Protein AF-A0A953TTY9-F1 (afdb_monomer_lite)

pLDDT: mean 89.31, std 10.42, range [46.84, 98.56]

Secondary structure (DSSP, 8-state):
-HHHHHHHHHHHHHHHHHHHHSSPP--SEEE-TT--EEEEHHHHHHHHHHHHHTTHHHHSEETTEE-SSS-BHHHHHHHHHHHHHHHHTT-TT-HHHHHHHHHHHHS--EETTTTEEEPPHHHHHHHHHHHHHHHHHTSHHIIIII--TT-SSS-TTS-SS-GGGHHHHHHHHHHHHH--SHHHHHHHHHHHHTTHHHHTT--

Structure (mmCIF, N/CA/C/O backbone):
data_AF-A0A953TTY9-F1
#
_entry.id   AF-A0A953TTY9-F1
#
loop_
_atom_site.group_PDB
_atom_site.id
_atom_site.type_symbol
_atom_site.label_atom_id
_atom_site.label_alt_id
_atom_site.label_comp_id
_atom_site.label_asym_id
_atom_site.label_entity_id
_atom_site.label_seq_id
_atom_site.pdbx_PDB_ins_code
_atom_site.Cartn_x
_atom_site.Cartn_y
_atom_site.Cartn_z
_atom_site.occupancy
_atom_site.B_iso_or_equiv
_atom_site.auth_seq_id
_atom_site.auth_comp_id
_atom_site.auth_asym_id
_atom_site.auth_atom_id
_atom_site.pdbx_PDB_model_num
ATOM 1 N N . MET A 1 1 ? 39.673 -8.352 17.837 1.00 86.12 1 MET A N 1
ATOM 2 C CA . MET A 1 1 ? 38.947 -8.894 16.666 1.00 86.12 1 MET A CA 1
ATOM 3 C C . MET A 1 1 ? 37.933 -9.960 17.062 1.00 86.12 1 MET A C 1
ATOM 5 O O . MET A 1 1 ? 36.755 -9.696 16.882 1.00 86.12 1 MET A O 1
ATOM 9 N N . LEU A 1 2 ? 38.327 -11.078 17.692 1.00 93.69 2 LEU A N 1
ATOM 10 C CA . LEU A 1 2 ? 37.376 -12.117 18.138 1.00 93.69 2 LEU A CA 1
ATOM 11 C C . LEU A 1 2 ? 36.259 -11.582 19.055 1.00 93.69 2 LEU A C 1
ATOM 13 O O . LEU A 1 2 ? 35.094 -11.875 18.829 1.00 93.69 2 LEU A O 1
ATOM 17 N N . LEU A 1 3 ? 36.597 -10.747 20.043 1.00 94.56 3 LEU A N 1
ATOM 18 C CA . LEU A 1 3 ? 35.604 -10.172 20.961 1.00 94.56 3 LEU A CA 1
ATOM 19 C C . LEU A 1 3 ? 34.589 -9.265 20.243 1.00 94.56 3 LEU A C 1
ATOM 21 O O . LEU A 1 3 ? 33.399 -9.353 20.513 1.00 94.56 3 LEU A O 1
ATOM 25 N N . VAL A 1 4 ? 35.049 -8.443 19.293 1.00 96.25 4 VAL A N 1
ATOM 26 C CA . VAL A 1 4 ? 34.180 -7.573 18.478 1.00 96.25 4 VAL A CA 1
ATOM 27 C C . VAL A 1 4 ? 33.254 -8.410 17.598 1.00 96.25 4 VAL A C 1
ATOM 29 O O . VAL A 1 4 ? 32.072 -8.105 17.499 1.00 96.25 4 VAL A O 1
ATOM 32 N N . PHE A 1 5 ? 33.769 -9.492 17.009 1.00 97.56 5 PHE A N 1
ATOM 33 C CA . PHE A 1 5 ? 32.974 -10.424 16.213 1.00 97.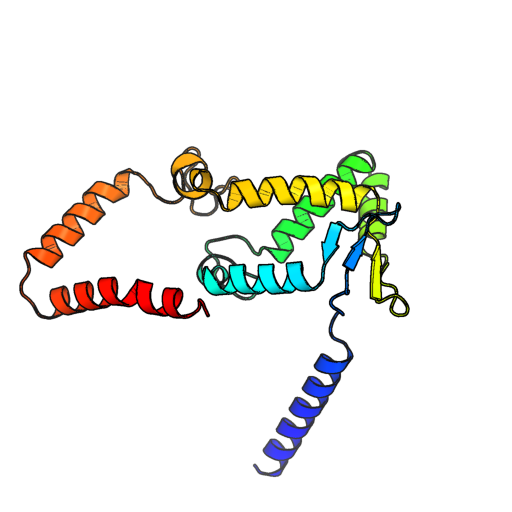56 5 PHE A CA 1
ATOM 34 C C . PHE A 1 5 ? 31.899 -11.111 17.065 1.00 97.56 5 PHE A C 1
ATOM 36 O O . PHE A 1 5 ? 30.720 -11.028 16.741 1.00 97.56 5 PHE A O 1
ATOM 43 N N . LEU A 1 6 ? 32.282 -11.727 18.188 1.00 97.56 6 LEU A N 1
ATOM 44 C CA . LEU A 1 6 ? 31.344 -12.423 19.075 1.00 97.56 6 LEU A CA 1
ATOM 45 C C . LEU A 1 6 ? 30.267 -11.480 19.614 1.00 97.56 6 LEU A C 1
ATOM 47 O O . LEU A 1 6 ? 29.089 -11.823 19.596 1.00 97.56 6 LEU A O 1
ATOM 51 N N . PHE A 1 7 ? 30.657 -10.280 20.043 1.00 97.56 7 PHE A N 1
ATOM 52 C CA . PHE A 1 7 ? 29.709 -9.282 20.520 1.00 97.56 7 PHE A CA 1
ATOM 53 C C . PHE A 1 7 ? 28.787 -8.783 19.397 1.00 97.56 7 PHE A C 1
ATOM 55 O O . PHE A 1 7 ? 27.578 -8.706 19.593 1.00 97.56 7 PHE A O 1
ATOM 62 N N . GLY A 1 8 ? 29.324 -8.510 18.203 1.00 96.81 8 GLY A N 1
ATOM 63 C CA . GLY A 1 8 ? 28.540 -8.074 17.045 1.00 96.81 8 GLY A CA 1
ATOM 64 C C . GLY A 1 8 ? 27.499 -9.107 16.606 1.00 96.81 8 GLY A C 1
ATOM 65 O O . GLY A 1 8 ? 26.328 -8.767 16.450 1.00 96.81 8 GLY A O 1
ATOM 66 N N . PHE A 1 9 ? 27.893 -10.379 16.480 1.00 97.31 9 PHE A N 1
ATOM 67 C CA . PHE A 1 9 ? 26.967 -11.465 16.139 1.00 97.31 9 PHE A CA 1
ATOM 68 C C . PHE A 1 9 ? 25.955 -11.746 17.249 1.00 97.31 9 PHE A C 1
ATOM 70 O O . PHE A 1 9 ? 24.801 -12.044 16.950 1.00 97.31 9 PHE A O 1
ATOM 77 N N . PHE A 1 10 ? 26.350 -11.614 18.518 1.00 97.56 10 PHE A N 1
ATOM 78 C CA . PHE A 1 10 ? 25.418 -11.732 19.636 1.00 97.56 10 PHE A CA 1
ATOM 79 C C . PHE A 1 10 ? 24.330 -10.655 19.578 1.00 97.56 10 PHE A C 1
ATOM 81 O O . PHE A 1 10 ? 23.147 -10.975 19.674 1.00 97.56 10 PHE A O 1
ATOM 88 N N . VAL A 1 11 ? 24.713 -9.390 19.369 1.00 97.25 11 VAL A N 1
ATOM 89 C CA . VAL A 1 11 ? 23.757 -8.284 19.225 1.00 97.25 11 VAL A CA 1
ATOM 90 C C . VAL A 1 11 ? 22.848 -8.518 18.018 1.00 97.25 11 VAL A C 1
ATOM 92 O O . VAL A 1 11 ? 21.632 -8.420 18.158 1.00 97.25 11 VAL A O 1
ATOM 95 N N . LEU A 1 12 ? 23.403 -8.897 16.862 1.00 97.00 12 LEU A N 1
ATOM 96 C CA . LEU A 1 12 ? 22.616 -9.192 15.662 1.00 97.00 12 LEU A CA 1
ATOM 97 C C . LEU A 1 12 ? 21.608 -10.328 15.898 1.00 97.00 12 LEU A C 1
ATOM 99 O O . LEU A 1 12 ? 20.436 -10.180 15.566 1.00 97.00 12 LEU A O 1
ATOM 103 N N . GLY A 1 13 ? 22.042 -11.434 16.509 1.00 95.81 13 GLY A N 1
ATOM 104 C CA . GLY A 1 13 ? 21.176 -12.573 16.818 1.00 95.81 13 GLY A CA 1
ATOM 105 C C . GLY A 1 13 ? 20.075 -12.225 17.821 1.00 95.81 13 GLY A C 1
ATOM 106 O O . GLY A 1 13 ? 18.927 -12.627 17.642 1.00 95.81 13 GLY A O 1
ATOM 107 N N . LEU A 1 14 ? 20.396 -11.423 18.841 1.00 95.94 14 LEU A N 1
ATOM 108 C CA . LEU A 1 14 ? 19.416 -10.938 19.812 1.00 95.94 14 LEU A CA 1
ATOM 109 C C . LEU A 1 14 ? 18.369 -10.026 19.159 1.00 95.94 14 LEU A C 1
ATOM 111 O O . LEU A 1 14 ? 17.183 -10.152 19.465 1.00 95.94 14 LEU A O 1
ATOM 115 N N . LEU A 1 15 ? 18.790 -9.115 18.274 1.00 95.25 15 LEU A N 1
ATOM 116 C CA . LEU A 1 15 ? 17.870 -8.244 17.541 1.00 95.25 15 LEU A CA 1
ATOM 117 C C . LEU A 1 15 ? 16.988 -9.058 16.592 1.00 95.25 15 LEU A C 1
ATOM 119 O O . LEU A 1 15 ? 15.775 -8.885 16.628 1.00 95.25 15 LEU A O 1
ATOM 123 N N . ALA A 1 16 ? 17.565 -9.992 15.832 1.00 92.75 16 ALA A N 1
ATOM 124 C CA . ALA A 1 16 ? 16.809 -10.874 14.947 1.00 92.75 16 ALA A CA 1
ATOM 125 C C . ALA A 1 16 ? 15.739 -11.665 15.715 1.00 92.75 16 ALA A C 1
ATOM 127 O O . ALA A 1 16 ? 14.581 -11.685 15.310 1.00 92.75 16 ALA A O 1
ATOM 128 N N . TYR A 1 17 ? 16.091 -12.248 16.867 1.00 92.94 17 TYR A N 1
ATOM 129 C CA . TYR A 1 17 ? 15.136 -12.964 17.717 1.00 92.94 17 TYR A CA 1
ATOM 130 C C . TYR A 1 17 ? 13.961 -12.084 18.168 1.00 92.94 17 TYR A C 1
ATOM 132 O O . TYR A 1 17 ? 12.820 -12.543 18.175 1.00 92.94 17 TYR A O 1
ATOM 140 N N . ARG A 1 18 ? 14.222 -10.821 18.535 1.00 91.88 18 ARG A N 1
ATOM 141 C CA . ARG A 1 18 ? 13.152 -9.878 18.897 1.00 91.88 18 ARG A CA 1
ATOM 142 C C . ARG A 1 18 ? 12.280 -9.526 17.701 1.00 91.88 18 ARG A C 1
ATOM 144 O O . ARG A 1 18 ? 11.066 -9.566 17.827 1.00 91.88 18 ARG A O 1
ATOM 151 N N . THR A 1 19 ? 12.880 -9.261 16.542 1.00 88.19 19 THR A N 1
ATOM 152 C CA . THR A 1 19 ? 12.132 -8.964 15.314 1.00 88.19 19 THR A CA 1
ATOM 153 C C . THR A 1 19 ? 11.169 -10.093 14.949 1.00 88.19 19 THR A C 1
ATOM 155 O O . THR A 1 19 ? 10.012 -9.806 14.687 1.00 88.19 19 THR A O 1
ATOM 158 N N . TYR A 1 20 ? 11.596 -11.359 15.021 1.00 85.69 20 TYR A N 1
ATOM 159 C CA . TYR A 1 20 ? 10.716 -12.506 14.748 1.00 85.69 20 TYR A CA 1
ATOM 160 C C . TYR A 1 20 ? 9.580 -12.682 15.766 1.00 85.69 20 TYR A C 1
ATOM 162 O O . TYR A 1 20 ? 8.553 -13.263 15.443 1.00 85.69 20 TYR A O 1
ATOM 170 N N . ARG A 1 21 ? 9.759 -12.242 17.017 1.00 86.75 21 ARG A N 1
ATOM 171 C CA . ARG A 1 21 ? 8.707 -12.343 18.043 1.00 86.75 21 ARG A CA 1
ATOM 172 C C . ARG A 1 21 ? 7.701 -11.205 17.996 1.00 86.75 21 ARG A C 1
ATOM 174 O O . ARG A 1 21 ? 6.554 -11.420 18.377 1.00 86.75 21 ARG A O 1
ATOM 181 N N . ASP A 1 22 ? 8.157 -10.027 17.593 1.00 87.31 22 ASP A N 1
ATOM 182 C CA . ASP A 1 22 ? 7.395 -8.783 17.661 1.00 87.31 22 ASP A CA 1
ATOM 183 C C . ASP A 1 22 ? 6.903 -8.333 16.270 1.00 87.31 22 ASP A C 1
ATOM 185 O O . ASP A 1 22 ? 6.455 -7.195 16.108 1.00 87.31 22 ASP A O 1
ATOM 189 N N . GLU A 1 23 ? 7.000 -9.198 15.252 1.00 87.06 23 GLU A N 1
ATOM 190 C CA . GLU A 1 23 ? 6.497 -8.898 13.913 1.00 87.06 23 GLU A CA 1
ATOM 191 C C . GLU A 1 23 ? 4.966 -8.726 13.911 1.00 87.06 23 GLU A C 1
ATOM 193 O O . GLU A 1 23 ? 4.257 -9.417 14.651 1.00 87.06 23 GLU A O 1
ATOM 198 N N . PRO A 1 24 ? 4.422 -7.800 13.098 1.00 90.31 24 PRO A N 1
ATOM 199 C CA . PRO A 1 24 ? 2.979 -7.660 12.964 1.00 90.31 24 PRO A CA 1
ATOM 200 C C . PRO A 1 24 ? 2.357 -8.972 12.454 1.00 90.31 24 PRO A C 1
ATOM 202 O O . PRO A 1 24 ? 2.767 -9.454 11.396 1.00 90.31 24 PRO A O 1
ATOM 205 N N . PRO A 1 25 ? 1.363 -9.548 13.154 1.00 93.50 25 PRO A N 1
ATOM 206 C CA . PRO A 1 25 ? 0.747 -10.797 12.724 1.00 93.50 25 PRO A CA 1
ATOM 207 C C . PRO A 1 25 ? -0.038 -10.603 11.420 1.00 93.50 25 PRO A C 1
ATOM 209 O O . PRO A 1 25 ? -0.734 -9.598 11.248 1.00 93.50 25 PRO A O 1
ATOM 212 N N . ILE A 1 26 ? 0.029 -11.594 10.527 1.00 96.00 26 ILE A N 1
ATOM 213 C CA . ILE A 1 26 ? -0.830 -11.678 9.340 1.00 96.00 26 ILE A CA 1
ATOM 214 C C . ILE A 1 26 ? -2.083 -12.475 9.736 1.00 96.00 26 ILE A C 1
ATOM 216 O O . ILE A 1 26 ? -1.969 -13.675 9.974 1.00 96.00 26 ILE A O 1
ATOM 220 N N . PRO A 1 27 ? -3.268 -11.847 9.824 1.00 97.31 27 PRO A N 1
ATOM 221 C CA . PRO A 1 27 ? -4.466 -12.520 10.317 1.00 97.31 27 PRO A CA 1
ATOM 222 C C . PRO A 1 27 ? -4.966 -13.596 9.344 1.00 97.31 27 PRO A C 1
ATOM 224 O O . PRO A 1 27 ? -4.930 -13.386 8.129 1.00 97.31 27 PRO A O 1
ATOM 227 N N . SER A 1 28 ? -5.565 -14.682 9.853 1.00 97.81 28 SER A N 1
ATOM 228 C CA . SER A 1 28 ? -6.225 -15.696 9.001 1.00 97.81 28 SER A CA 1
ATOM 229 C C . SER A 1 28 ? -7.283 -15.094 8.067 1.00 97.81 28 SER A C 1
ATOM 231 O O . SER A 1 28 ? -7.468 -15.542 6.930 1.00 97.81 28 SER A O 1
ATOM 233 N N . LYS A 1 29 ? -8.004 -14.072 8.545 1.00 97.94 29 LYS A N 1
ATOM 234 C CA . LYS A 1 29 ? -9.000 -13.320 7.777 1.00 97.94 29 LYS A CA 1
ATOM 235 C C . LYS A 1 29 ? -9.218 -11.921 8.337 1.00 97.94 29 LYS A C 1
ATOM 237 O O . LYS A 1 29 ? -9.166 -11.693 9.548 1.00 97.94 29 LYS A O 1
ATOM 242 N N . VAL A 1 30 ? -9.558 -11.010 7.437 1.00 98.38 30 VAL A N 1
ATOM 243 C CA . VAL A 1 30 ? -10.039 -9.669 7.759 1.00 98.38 30 VAL A CA 1
ATOM 244 C C . VAL A 1 30 ? -11.538 -9.620 7.499 1.00 98.38 30 VAL A C 1
ATOM 246 O O . VAL A 1 30 ? -12.000 -10.072 6.450 1.00 98.38 30 VAL A O 1
ATOM 249 N N . VAL A 1 31 ? -12.304 -9.114 8.463 1.00 98.56 31 VAL A N 1
ATOM 250 C CA . VAL A 1 31 ? -13.773 -9.080 8.416 1.00 98.56 31 VAL A CA 1
ATOM 251 C C . VAL A 1 31 ? -14.317 -7.676 8.650 1.00 98.56 31 VAL A C 1
ATOM 253 O O . VAL A 1 31 ? -13.657 -6.846 9.275 1.00 98.56 31 VAL A O 1
ATOM 256 N N . ASP A 1 32 ? -15.531 -7.416 8.174 1.00 97.94 32 ASP A N 1
ATOM 257 C CA . ASP A 1 32 ? -16.293 -6.228 8.560 1.00 97.94 32 ASP A CA 1
ATOM 258 C C . ASP A 1 32 ? -16.967 -6.396 9.941 1.00 97.94 32 ASP A C 1
ATOM 260 O O . ASP A 1 32 ? -16.919 -7.460 10.564 1.00 97.94 32 ASP A O 1
ATOM 264 N N . LEU A 1 33 ? -17.642 -5.344 10.419 1.00 96.19 33 LEU A N 1
ATOM 265 C CA . LEU A 1 33 ? -18.379 -5.366 11.694 1.00 96.19 33 LEU A CA 1
ATOM 266 C C . LEU A 1 33 ? -19.551 -6.365 11.732 1.00 96.19 33 LEU A C 1
ATOM 268 O O . LEU A 1 33 ? -20.025 -6.696 12.815 1.00 96.19 33 LEU A O 1
ATOM 272 N N . SER A 1 34 ? -20.039 -6.822 10.577 1.00 96.00 34 SER A N 1
ATOM 273 C CA . SER A 1 34 ? -21.098 -7.836 10.463 1.00 96.00 34 SER A CA 1
ATOM 274 C C . SER A 1 34 ? -20.540 -9.264 10.398 1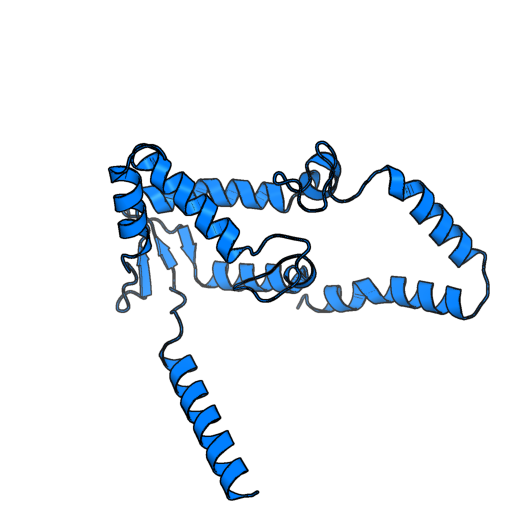.00 96.00 34 SER A C 1
ATOM 276 O O . SER A 1 34 ? -21.307 -10.224 10.430 1.00 96.00 34 SER A O 1
ATOM 278 N N . GLY A 1 35 ? -19.214 -9.418 10.343 1.00 94.94 35 GLY A N 1
ATOM 279 C CA . GLY A 1 35 ? -18.527 -10.700 10.235 1.00 94.94 35 GLY A CA 1
ATOM 280 C C . GLY A 1 35 ? -18.351 -11.202 8.800 1.00 94.94 35 GLY A C 1
ATOM 281 O O . GLY A 1 35 ? -17.903 -12.338 8.621 1.00 94.94 35 GLY A O 1
ATOM 282 N N . ASN A 1 36 ? -18.663 -10.393 7.782 1.00 97.56 36 ASN A N 1
ATOM 283 C CA . ASN A 1 36 ? -18.399 -10.759 6.392 1.00 97.56 36 ASN A CA 1
ATOM 284 C C . ASN A 1 36 ? -16.896 -10.687 6.118 1.00 97.56 36 ASN A C 1
ATOM 286 O O . ASN A 1 36 ? -16.226 -9.738 6.525 1.00 97.56 36 ASN A O 1
ATOM 290 N N . VAL A 1 37 ? -16.361 -11.684 5.415 1.00 98.00 37 VAL A N 1
ATOM 291 C CA . VAL A 1 37 ? -14.936 -11.736 5.065 1.00 98.00 37 VAL A CA 1
ATOM 292 C C . VAL A 1 37 ? -14.640 -10.742 3.945 1.00 98.00 37 VAL A C 1
ATOM 294 O O . VAL A 1 37 ? -15.264 -10.801 2.889 1.00 98.00 37 VAL A O 1
ATOM 297 N N . LEU A 1 38 ? -13.664 -9.863 4.173 1.00 97.81 38 LEU A N 1
ATOM 298 C CA . LEU A 1 38 ? -13.142 -8.929 3.175 1.00 97.81 38 LEU A CA 1
ATOM 299 C C . LEU A 1 38 ? -12.022 -9.577 2.356 1.00 97.81 38 LEU A C 1
ATOM 301 O O . LEU A 1 38 ? -12.049 -9.541 1.131 1.00 97.81 38 LEU A O 1
ATOM 305 N N . PHE A 1 39 ? -11.052 -10.189 3.035 1.00 97.94 39 PHE A N 1
ATOM 306 C CA . PHE A 1 39 ? -9.964 -10.960 2.431 1.00 97.94 39 PHE A CA 1
ATOM 307 C C . PHE A 1 39 ? -9.338 -11.907 3.463 1.00 97.94 39 PHE A C 1
ATOM 309 O O . PHE A 1 39 ? -9.561 -11.778 4.670 1.00 97.94 39 PHE A O 1
ATOM 316 N N . THR A 1 40 ? -8.586 -12.895 2.983 1.00 98.31 40 THR A N 1
ATOM 317 C CA . THR A 1 40 ? -7.972 -13.954 3.796 1.00 98.31 40 THR A CA 1
ATOM 318 C C . THR A 1 40 ? -6.454 -13.837 3.819 1.00 98.31 40 THR A C 1
ATOM 320 O O . THR A 1 40 ? -5.866 -13.142 2.991 1.00 98.31 40 THR A O 1
ATOM 323 N N . HIS A 1 41 ? -5.821 -14.571 4.733 1.00 97.50 41 HIS A N 1
ATOM 324 C CA . HIS A 1 41 ? -4.377 -14.792 4.740 1.00 97.50 41 HIS A CA 1
ATOM 325 C C . HIS A 1 41 ? -3.849 -15.192 3.354 1.00 97.50 41 HIS A C 1
ATOM 327 O O . HIS A 1 41 ? -2.940 -14.558 2.826 1.00 97.50 41 HIS A O 1
ATOM 333 N N . ASP A 1 42 ? -4.470 -16.184 2.716 1.00 97.62 42 ASP A N 1
ATOM 334 C CA . ASP A 1 42 ? -4.011 -16.685 1.415 1.00 97.62 42 ASP A CA 1
ATOM 335 C C . ASP A 1 42 ? -4.107 -15.621 0.317 1.00 97.62 42 ASP A C 1
ATOM 337 O O . ASP A 1 42 ? -3.255 -15.567 -0.564 1.00 97.62 42 ASP A O 1
ATOM 341 N N . ALA A 1 43 ? -5.094 -14.722 0.396 1.00 97.12 43 ALA A N 1
ATOM 342 C CA . ALA A 1 43 ? -5.186 -13.584 -0.514 1.00 97.12 43 ALA A CA 1
ATOM 343 C C . ALA A 1 43 ? -4.044 -12.573 -0.299 1.00 97.12 43 ALA A C 1
ATOM 345 O O . ALA A 1 43 ? -3.561 -11.993 -1.271 1.00 97.12 43 ALA A O 1
ATOM 346 N N . ILE A 1 44 ? -3.585 -12.381 0.945 1.00 96.88 44 ILE A N 1
ATOM 347 C CA . ILE A 1 44 ? -2.424 -11.530 1.260 1.00 96.88 44 ILE A CA 1
ATOM 348 C C . ILE A 1 44 ? -1.154 -12.143 0.659 1.00 96.88 44 ILE A C 1
ATOM 350 O O . ILE A 1 44 ? -0.421 -11.452 -0.048 1.00 96.88 44 ILE A O 1
ATOM 354 N N . ILE A 1 45 ? -0.925 -13.443 0.879 1.00 96.38 45 ILE A N 1
ATOM 355 C CA . ILE A 1 45 ? 0.245 -14.154 0.342 1.00 96.38 45 ILE A CA 1
ATOM 356 C C . ILE A 1 45 ? 0.233 -14.164 -1.190 1.00 96.38 45 ILE A C 1
ATOM 358 O O . ILE A 1 45 ? 1.237 -13.821 -1.812 1.00 96.38 45 ILE A O 1
ATOM 362 N N . ALA A 1 46 ? -0.910 -14.465 -1.810 1.00 95.69 46 ALA A N 1
ATOM 363 C CA . ALA A 1 46 ? -1.054 -14.422 -3.264 1.00 95.69 46 ALA A CA 1
ATOM 364 C C . ALA A 1 46 ? -0.816 -13.007 -3.824 1.00 95.69 46 ALA A C 1
ATOM 366 O O . ALA A 1 46 ? -0.168 -12.842 -4.856 1.00 95.69 46 ALA A O 1
ATOM 367 N N . GLY A 1 47 ? -1.294 -11.966 -3.133 1.00 93.94 47 GLY A N 1
ATOM 368 C CA . GLY A 1 47 ? -1.017 -10.575 -3.493 1.00 93.94 47 GLY A CA 1
ATOM 369 C C . GLY A 1 47 ? 0.476 -10.236 -3.434 1.00 93.94 47 GLY A C 1
ATOM 370 O O . GLY A 1 47 ? 0.993 -9.591 -4.347 1.00 93.94 47 GLY A O 1
ATOM 371 N N . GLN A 1 48 ? 1.186 -10.714 -2.407 1.00 94.19 48 GLN A N 1
ATOM 372 C CA . GLN A 1 48 ? 2.637 -10.554 -2.285 1.00 94.19 48 GLN A CA 1
ATOM 373 C C . GLN A 1 48 ? 3.387 -11.258 -3.424 1.00 94.19 48 GLN A C 1
ATOM 375 O O . GLN A 1 48 ? 4.312 -10.681 -3.996 1.00 94.19 48 GLN A O 1
ATOM 380 N N . GLU A 1 49 ? 2.984 -12.474 -3.791 1.00 91.00 49 GLU A N 1
ATOM 381 C CA . GLU A 1 49 ? 3.577 -13.202 -4.916 1.00 91.00 49 GLU A CA 1
ATOM 382 C C . GLU A 1 49 ? 3.378 -12.446 -6.235 1.00 91.00 49 GLU A C 1
ATOM 384 O O . GLU A 1 49 ? 4.332 -12.230 -6.983 1.00 91.00 49 GLU A O 1
ATOM 389 N N . VAL A 1 50 ? 2.161 -11.954 -6.493 1.00 90.38 50 VAL A N 1
ATOM 390 C CA . VAL A 1 50 ? 1.865 -11.121 -7.667 1.00 90.38 50 VAL A CA 1
ATOM 391 C C . VAL A 1 50 ? 2.729 -9.859 -7.672 1.00 90.38 50 VAL A C 1
ATOM 393 O O . VAL A 1 50 ? 3.264 -9.495 -8.720 1.00 90.38 50 VAL A O 1
ATOM 396 N N . PHE A 1 51 ? 2.896 -9.201 -6.526 1.00 89.94 51 PHE A N 1
ATOM 397 C CA . PHE A 1 51 ? 3.723 -8.003 -6.401 1.00 89.94 51 PHE A CA 1
ATOM 398 C C . PHE A 1 51 ? 5.197 -8.272 -6.749 1.00 89.94 51 PHE A C 1
ATOM 400 O O . PHE A 1 51 ? 5.789 -7.539 -7.546 1.00 89.94 51 PHE A O 1
ATOM 407 N N . LEU A 1 52 ? 5.769 -9.348 -6.201 1.00 86.81 52 LEU A N 1
ATOM 408 C CA . LEU A 1 52 ? 7.155 -9.750 -6.449 1.00 86.81 52 LEU A CA 1
ATOM 409 C C . LEU A 1 52 ? 7.366 -10.190 -7.899 1.00 86.81 52 LEU A C 1
ATOM 411 O O . LEU A 1 52 ? 8.294 -9.723 -8.556 1.00 86.81 52 LEU A O 1
ATOM 415 N N . ARG A 1 53 ? 6.472 -11.033 -8.422 1.00 82.44 53 ARG A N 1
ATOM 416 C CA . ARG A 1 53 ? 6.557 -11.571 -9.784 1.00 82.44 53 ARG A CA 1
ATOM 417 C C . ARG A 1 53 ? 6.524 -10.482 -10.850 1.00 82.44 53 ARG A C 1
ATOM 419 O O . ARG A 1 53 ? 7.217 -10.582 -11.857 1.00 82.44 53 ARG A O 1
ATOM 426 N N . ASN A 1 54 ? 5.716 -9.444 -10.646 1.00 84.19 54 ASN A N 1
ATOM 427 C CA . ASN A 1 54 ? 5.633 -8.322 -11.580 1.00 84.19 54 ASN A CA 1
ATOM 428 C C . ASN A 1 54 ? 6.750 -7.284 -11.373 1.00 84.19 54 ASN A C 1
ATOM 430 O O . ASN A 1 54 ? 6.720 -6.237 -12.015 1.00 84.19 54 ASN A O 1
ATOM 434 N N . GLY A 1 55 ? 7.719 -7.542 -10.485 1.00 86.06 55 GLY A N 1
ATOM 435 C CA . GLY A 1 55 ? 8.859 -6.655 -10.264 1.00 86.06 55 GLY A CA 1
ATOM 436 C C . GLY A 1 55 ? 8.453 -5.272 -9.761 1.00 86.06 55 GLY A C 1
ATOM 437 O O . GLY A 1 55 ? 9.129 -4.292 -10.058 1.00 86.06 55 GLY A O 1
ATOM 438 N N . LEU A 1 56 ? 7.351 -5.155 -9.010 1.00 89.50 56 LEU A N 1
ATOM 439 C CA . LEU A 1 56 ? 6.816 -3.845 -8.623 1.00 89.50 56 LEU A CA 1
ATOM 440 C C . LEU A 1 56 ? 7.743 -3.060 -7.680 1.00 89.50 56 LEU A C 1
ATOM 442 O O . LEU A 1 56 ? 7.627 -1.839 -7.617 1.00 89.50 56 LEU A O 1
ATOM 446 N N . MET A 1 57 ? 8.712 -3.714 -7.024 1.00 90.06 57 MET A N 1
ATOM 447 C CA . MET A 1 57 ? 9.798 -3.028 -6.301 1.00 90.06 57 MET A CA 1
ATOM 448 C C . MET A 1 57 ? 10.811 -2.328 -7.218 1.00 90.06 57 MET A C 1
ATOM 450 O O . MET A 1 57 ? 11.556 -1.482 -6.739 1.00 90.06 57 MET A O 1
ATOM 454 N N . GLU A 1 58 ? 10.873 -2.665 -8.510 1.00 87.62 58 GLU A N 1
ATOM 455 C CA . GLU A 1 58 ? 11.702 -1.943 -9.488 1.00 87.62 58 GLU A CA 1
ATOM 456 C C . GLU A 1 58 ? 10.991 -0.712 -10.060 1.00 87.62 58 GLU A C 1
ATOM 458 O O . GLU A 1 58 ? 11.623 0.152 -10.666 1.00 87.62 58 GLU A O 1
ATOM 463 N N . TYR A 1 59 ? 9.682 -0.607 -9.829 1.00 86.94 59 TYR A N 1
ATOM 464 C CA . TYR A 1 59 ? 8.887 0.559 -10.187 1.00 86.94 59 TYR A CA 1
ATOM 465 C C . TYR A 1 59 ? 8.660 1.472 -8.974 1.00 86.94 59 TYR A C 1
ATOM 467 O O . TYR A 1 59 ? 9.106 2.617 -8.986 1.00 86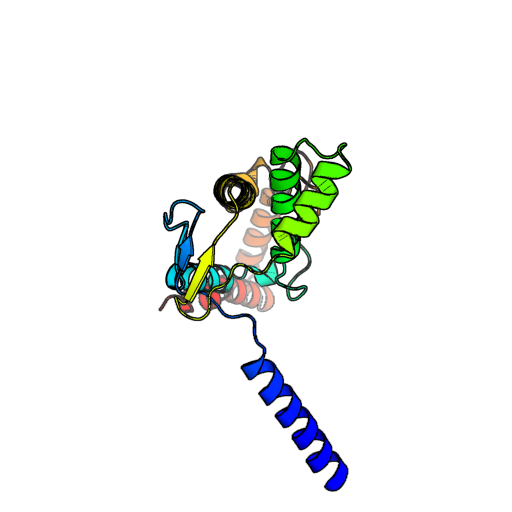.94 59 TYR A O 1
ATOM 475 N N . GLY A 1 60 ? 8.022 0.971 -7.914 1.00 91.06 60 GLY A N 1
ATOM 476 C CA . GLY A 1 60 ? 7.738 1.700 -6.673 1.00 91.06 60 GLY A CA 1
ATOM 477 C C . GLY A 1 60 ? 8.372 1.047 -5.445 1.00 91.06 60 GLY A C 1
ATOM 478 O O . GLY A 1 60 ? 9.358 0.315 -5.552 1.00 91.06 60 GLY A O 1
ATOM 479 N N . SER A 1 61 ? 7.791 1.288 -4.268 1.00 94.88 61 SER A N 1
ATOM 480 C CA . SER A 1 61 ? 8.325 0.793 -2.992 1.00 94.88 61 SER A CA 1
ATOM 481 C C . SER A 1 61 ? 7.254 0.312 -2.006 1.00 94.88 61 SER A C 1
ATOM 483 O O . SER A 1 61 ? 6.077 0.659 -2.099 1.00 94.88 61 SER A O 1
ATOM 485 N N . ILE A 1 62 ? 7.667 -0.532 -1.058 1.00 96.12 62 ILE A N 1
ATOM 486 C CA . ILE A 1 62 ? 6.876 -0.978 0.098 1.00 96.12 62 ILE A CA 1
ATOM 487 C C . ILE A 1 62 ? 7.699 -0.692 1.352 1.00 96.12 62 ILE A C 1
ATOM 489 O O . ILE A 1 62 ? 8.874 -1.055 1.421 1.00 96.12 62 ILE A O 1
ATOM 493 N N . PHE A 1 63 ? 7.097 -0.045 2.353 1.00 94.31 63 PHE A N 1
ATOM 494 C CA . PHE A 1 63 ? 7.788 0.365 3.585 1.00 94.31 63 PHE A CA 1
ATOM 495 C C . PHE A 1 63 ? 9.104 1.125 3.324 1.00 94.31 63 PHE A C 1
ATOM 497 O O . PHE A 1 63 ? 10.094 0.935 4.032 1.00 94.31 63 PHE A O 1
ATOM 504 N N . GLY A 1 64 ? 9.143 1.952 2.279 1.00 94.75 64 GLY A N 1
ATOM 505 C CA . GLY A 1 64 ? 10.311 2.730 1.871 1.00 94.75 64 GLY A CA 1
ATOM 506 C C . GLY A 1 64 ? 11.404 1.943 1.142 1.00 94.75 64 GLY A C 1
ATOM 507 O O . GLY A 1 64 ? 12.427 2.530 0.800 1.00 94.75 64 GLY A O 1
ATOM 508 N N . HIS A 1 65 ? 11.216 0.646 0.886 1.00 95.94 65 HIS A N 1
ATOM 509 C CA . HIS A 1 65 ? 12.178 -0.189 0.168 1.00 95.94 65 HIS A CA 1
ATOM 510 C C . HIS A 1 65 ? 11.688 -0.439 -1.258 1.00 95.94 65 HIS A C 1
ATOM 512 O O . HIS A 1 65 ? 10.581 -0.937 -1.457 1.00 95.94 65 HIS A O 1
ATOM 518 N N . GLY A 1 66 ? 12.511 -0.100 -2.247 1.00 94.19 66 GLY A N 1
ATOM 519 C CA . GLY A 1 66 ? 12.199 -0.265 -3.665 1.00 94.19 66 GLY A CA 1
ATOM 520 C C . GLY A 1 66 ? 12.758 0.878 -4.506 1.00 94.19 66 GLY A C 1
ATOM 521 O O . GLY A 1 66 ? 13.691 1.572 -4.094 1.00 94.19 66 GLY A O 1
ATOM 522 N N . ALA A 1 67 ? 12.186 1.051 -5.687 1.00 90.69 67 ALA A N 1
ATOM 523 C CA . ALA A 1 67 ? 12.482 2.131 -6.606 1.00 90.69 67 ALA A CA 1
ATOM 524 C C . ALA A 1 67 ? 11.646 3.383 -6.297 1.00 90.69 67 ALA A C 1
ATOM 526 O O . ALA A 1 67 ? 10.793 3.401 -5.411 1.00 90.69 67 ALA A O 1
ATOM 527 N N . TYR A 1 68 ? 11.929 4.455 -7.036 1.00 87.69 68 TYR A N 1
ATOM 528 C CA . TYR A 1 68 ? 11.363 5.787 -6.807 1.00 87.69 68 TYR A CA 1
ATOM 529 C C . TYR A 1 68 ? 10.589 6.327 -8.014 1.00 87.69 68 TYR A C 1
ATOM 531 O O . TYR A 1 68 ? 10.271 7.513 -8.043 1.00 87.69 68 TYR A O 1
ATOM 539 N N . LEU A 1 69 ? 10.339 5.491 -9.028 1.00 84.69 69 LEU A N 1
ATOM 540 C CA . LEU A 1 69 ? 9.584 5.910 -10.206 1.00 84.69 69 LEU A CA 1
ATOM 541 C C . LEU A 1 69 ? 8.082 5.961 -9.887 1.00 84.69 69 LEU A C 1
ATOM 543 O O . LEU A 1 69 ? 7.425 6.957 -10.167 1.00 84.69 69 LEU A O 1
ATOM 547 N N . GLY A 1 70 ? 7.571 4.899 -9.268 1.00 85.94 70 GLY A N 1
ATOM 548 C CA . GLY A 1 70 ? 6.215 4.776 -8.750 1.00 85.94 70 GLY A CA 1
ATOM 549 C C . GLY A 1 70 ? 6.070 5.238 -7.295 1.00 85.94 70 GLY A C 1
ATOM 550 O O . GLY A 1 70 ? 7.032 5.697 -6.671 1.00 85.94 70 GLY A O 1
ATOM 551 N N . PRO A 1 71 ? 4.861 5.123 -6.718 1.00 91.00 71 PRO A N 1
ATOM 552 C CA . PRO A 1 71 ? 4.621 5.477 -5.324 1.00 91.00 71 PRO A CA 1
ATOM 553 C C . PRO A 1 71 ? 5.239 4.462 -4.349 1.00 91.00 71 PRO A C 1
ATOM 555 O O . PRO A 1 71 ? 5.486 3.305 -4.692 1.00 91.00 71 PRO A O 1
ATOM 558 N N . ASP A 1 72 ? 5.385 4.882 -3.089 1.00 95.06 72 ASP A N 1
ATOM 559 C CA . ASP A 1 72 ? 5.404 3.928 -1.979 1.00 95.06 72 ASP A CA 1
ATOM 560 C C . ASP A 1 72 ? 3.966 3.452 -1.743 1.00 95.06 72 ASP A C 1
ATOM 562 O O . ASP A 1 72 ? 3.107 4.236 -1.329 1.00 95.06 72 ASP A O 1
ATOM 566 N N . TYR A 1 73 ? 3.681 2.189 -2.056 1.00 95.12 73 TYR A N 1
ATOM 567 C CA . TYR A 1 73 ? 2.324 1.643 -2.028 1.00 95.12 73 TYR A CA 1
ATOM 568 C C . TYR A 1 73 ? 1.748 1.592 -0.609 1.00 95.12 73 TYR A C 1
ATOM 570 O O . TYR A 1 73 ? 0.544 1.773 -0.437 1.00 95.12 73 TYR A O 1
ATOM 578 N N . THR A 1 74 ? 2.585 1.406 0.418 1.00 96.69 74 THR A N 1
ATOM 579 C CA . THR A 1 74 ? 2.139 1.445 1.818 1.00 96.69 74 THR A CA 1
ATOM 580 C C . THR A 1 74 ? 1.632 2.842 2.179 1.00 96.69 74 THR A C 1
ATOM 582 O O . THR A 1 74 ? 0.545 2.988 2.744 1.00 96.69 74 THR A O 1
ATOM 585 N N . ALA A 1 75 ? 2.404 3.878 1.852 1.00 96.69 75 ALA A N 1
ATOM 586 C CA . ALA A 1 75 ? 2.056 5.262 2.135 1.00 96.69 75 ALA A CA 1
ATOM 587 C C . ALA A 1 75 ? 0.881 5.751 1.277 1.00 96.69 75 ALA A C 1
ATOM 589 O O . ALA A 1 75 ? -0.010 6.418 1.802 1.00 96.69 75 ALA A O 1
ATOM 590 N N . ASP A 1 76 ? 0.852 5.405 -0.013 1.00 96.00 76 ASP A N 1
ATOM 591 C CA . ASP A 1 76 ? -0.239 5.760 -0.928 1.00 96.00 76 ASP A CA 1
ATOM 592 C C . ASP A 1 76 ? -1.567 5.125 -0.483 1.00 96.00 76 ASP A C 1
ATOM 594 O O . ASP A 1 76 ? -2.559 5.843 -0.322 1.00 96.00 76 ASP A O 1
ATOM 598 N N . TYR A 1 77 ? -1.571 3.823 -0.165 1.00 97.31 77 TYR A N 1
ATOM 599 C CA . TYR A 1 77 ? -2.755 3.137 0.359 1.00 97.31 77 TYR A CA 1
ATOM 600 C C . TYR A 1 77 ? -3.230 3.780 1.665 1.00 97.31 77 TYR A C 1
ATOM 602 O O . TYR A 1 77 ? -4.405 4.127 1.791 1.00 97.31 77 TYR A O 1
ATOM 610 N N . LEU A 1 78 ? -2.326 3.976 2.637 1.00 97.88 78 LEU A N 1
ATOM 611 C CA . LEU A 1 78 ? -2.676 4.543 3.942 1.00 97.88 78 LEU A CA 1
ATOM 612 C C . LEU A 1 78 ? -3.249 5.957 3.809 1.00 97.88 78 LEU A C 1
ATOM 614 O O . LEU A 1 78 ? -4.244 6.279 4.457 1.00 97.88 78 LEU A O 1
ATOM 618 N N . HIS A 1 79 ? -2.640 6.795 2.971 1.00 97.00 79 HIS A N 1
ATOM 619 C CA . HIS A 1 79 ? -3.102 8.157 2.746 1.00 97.00 79 HIS A CA 1
ATOM 620 C C . HIS A 1 79 ? -4.514 8.177 2.154 1.00 97.00 79 HIS A C 1
ATOM 622 O O . HIS A 1 79 ? -5.402 8.821 2.712 1.00 97.00 79 HIS A O 1
ATOM 628 N N . ARG A 1 80 ? -4.751 7.426 1.073 1.00 97.25 80 ARG A N 1
ATOM 629 C CA . ARG A 1 80 ? -6.065 7.377 0.417 1.00 97.25 80 ARG A CA 1
ATOM 630 C C . ARG A 1 80 ? -7.129 6.755 1.316 1.00 97.25 80 ARG A C 1
ATOM 632 O O . ARG A 1 80 ? -8.238 7.277 1.393 1.00 97.25 80 ARG A O 1
ATOM 639 N N . ALA A 1 81 ? -6.788 5.688 2.041 1.00 98.25 81 ALA A N 1
ATOM 640 C CA . ALA A 1 81 ? -7.685 5.073 3.013 1.00 98.25 81 ALA A CA 1
ATOM 641 C C . ALA A 1 81 ? -8.075 6.071 4.110 1.00 98.25 81 ALA A C 1
ATOM 643 O O . ALA A 1 81 ? -9.250 6.174 4.455 1.00 98.25 81 ALA A O 1
ATOM 644 N N . ALA A 1 82 ? -7.114 6.841 4.628 1.00 97.94 82 ALA A N 1
ATOM 645 C CA . ALA A 1 82 ? -7.374 7.859 5.639 1.00 97.94 82 ALA A CA 1
ATOM 646 C C . ALA A 1 82 ? -8.279 8.983 5.118 1.00 97.94 82 ALA A C 1
ATOM 648 O O . ALA A 1 82 ? -9.182 9.398 5.839 1.00 97.94 82 ALA A O 1
ATOM 649 N N . LEU A 1 83 ? -8.087 9.439 3.875 1.00 97.44 83 LEU A N 1
ATOM 650 C CA . LEU A 1 83 ? -8.968 10.435 3.258 1.00 97.44 83 LEU A CA 1
ATOM 651 C C . LEU A 1 83 ? -10.406 9.916 3.120 1.00 97.44 83 LEU A C 1
ATOM 653 O O . LEU A 1 83 ? -11.338 10.608 3.519 1.00 97.44 83 LEU A O 1
ATOM 657 N N . LEU A 1 84 ? -10.589 8.683 2.639 1.00 98.25 84 LEU A N 1
ATOM 658 C CA . LEU A 1 84 ? -11.911 8.058 2.489 1.00 98.25 84 LEU A CA 1
ATOM 659 C C . LEU A 1 84 ? -12.613 7.837 3.839 1.00 98.25 84 LEU A C 1
ATOM 661 O O . LEU A 1 84 ? -13.809 8.084 3.973 1.00 98.25 84 LEU A O 1
ATOM 665 N N . VAL A 1 85 ? -11.873 7.398 4.862 1.00 98.44 85 VAL A N 1
ATOM 666 C CA . VAL A 1 85 ? -12.407 7.244 6.226 1.00 98.44 85 VAL A CA 1
ATOM 667 C C . VAL A 1 85 ? -12.788 8.598 6.825 1.00 98.44 85 VAL A C 1
ATOM 669 O O . VAL A 1 85 ? -13.838 8.720 7.455 1.00 98.44 85 VAL A O 1
ATOM 672 N N . MET A 1 86 ? -11.962 9.624 6.619 1.00 98.25 86 MET A N 1
ATOM 673 C CA . MET A 1 86 ? -12.233 10.975 7.107 1.00 98.25 86 MET A CA 1
ATOM 674 C C . MET A 1 86 ? -13.458 11.588 6.433 1.00 98.25 86 MET A C 1
ATOM 676 O O . MET A 1 86 ? -14.272 12.213 7.114 1.00 98.25 86 MET A O 1
ATOM 680 N N . ASP A 1 87 ? -13.634 11.355 5.133 1.00 97.69 87 ASP A N 1
ATOM 681 C CA . ASP A 1 87 ? -14.838 11.752 4.407 1.00 97.69 87 ASP A CA 1
ATOM 682 C C . ASP A 1 87 ? -16.092 11.102 5.010 1.00 97.69 87 ASP A C 1
ATOM 684 O O . ASP A 1 87 ? -17.027 11.800 5.408 1.00 97.69 87 ASP A O 1
ATOM 688 N N . ALA A 1 88 ? -16.045 9.788 5.257 1.00 97.00 88 ALA A N 1
ATOM 689 C CA . ALA A 1 88 ? -17.126 9.056 5.920 1.00 97.00 88 ALA A CA 1
ATOM 690 C C . ALA A 1 88 ? -17.443 9.557 7.348 1.00 97.00 88 ALA A C 1
ATOM 692 O O . ALA A 1 88 ? -18.552 9.353 7.846 1.00 97.00 88 ALA A O 1
ATOM 693 N N . TYR A 1 89 ? -16.496 10.219 8.021 1.00 97.69 89 TYR A N 1
ATOM 694 C CA . TYR A 1 89 ? -16.681 10.806 9.353 1.00 97.69 89 TYR A CA 1
ATOM 695 C C . TYR A 1 89 ? -17.080 12.286 9.357 1.00 97.69 89 TYR A C 1
ATOM 697 O O . TYR A 1 89 ? -17.273 12.855 10.437 1.00 97.69 89 TYR A O 1
ATOM 705 N N . GLY A 1 90 ? -17.261 12.901 8.189 1.00 95.31 90 GLY A N 1
ATOM 706 C CA . GLY A 1 90 ? -17.742 14.278 8.064 1.00 95.31 90 GLY A CA 1
ATOM 707 C C . GLY A 1 90 ? -16.806 15.227 7.318 1.00 95.31 90 GLY A C 1
ATOM 708 O O . GLY A 1 90 ? -16.997 16.438 7.424 1.00 95.31 90 GLY A O 1
ATOM 709 N N . GLY A 1 91 ? -15.821 14.706 6.584 1.00 93.75 91 GLY A N 1
ATOM 710 C CA . GLY A 1 91 ? -15.003 15.482 5.650 1.00 93.75 91 GLY A CA 1
ATOM 711 C C . GLY A 1 91 ? -13.709 16.050 6.233 1.00 93.75 91 GLY A C 1
ATOM 712 O O . GLY A 1 91 ? -13.507 16.132 7.444 1.00 93.75 91 GLY A O 1
ATOM 713 N N . GLU A 1 92 ? -12.820 16.479 5.337 1.00 88.31 92 GLU A N 1
ATOM 714 C CA . GLU A 1 92 ? -11.466 16.953 5.662 1.00 88.31 92 GLU A CA 1
ATOM 715 C C . GLU A 1 92 ? -11.438 18.247 6.492 1.00 88.31 92 GLU A C 1
ATOM 717 O O . GLU A 1 92 ? -10.536 18.445 7.304 1.00 88.31 92 GLU A O 1
ATOM 722 N N . SER A 1 93 ? -12.445 19.113 6.347 1.00 92.88 93 SER A N 1
ATOM 723 C CA . SER A 1 93 ? -12.543 20.372 7.101 1.00 92.88 93 SER A CA 1
ATOM 724 C C . SER A 1 93 ? -12.994 20.192 8.556 1.00 92.88 93 SER A C 1
ATOM 726 O O . SER A 1 93 ? -13.007 21.157 9.319 1.00 92.88 93 SER A O 1
ATOM 728 N N . SER A 1 94 ? -13.376 18.976 8.955 1.00 96.19 94 SER A N 1
ATOM 729 C CA . SER A 1 94 ? -13.869 18.673 10.296 1.00 96.19 94 SER A CA 1
ATOM 730 C C . SER A 1 94 ? -12.744 18.169 11.201 1.00 96.19 94 SER A C 1
ATOM 732 O O . SER A 1 94 ? -12.281 17.032 11.083 1.00 96.19 94 SER A O 1
ATOM 734 N N . ASP A 1 95 ? -12.367 18.975 12.199 1.00 96.38 95 ASP A N 1
ATOM 735 C CA . ASP A 1 95 ? -11.398 18.574 13.233 1.00 96.38 95 ASP A CA 1
ATOM 736 C C . ASP A 1 95 ? -11.828 17.296 13.965 1.00 96.38 95 ASP A C 1
ATOM 738 O O . ASP A 1 95 ? -11.003 16.445 14.314 1.00 96.38 95 ASP A O 1
ATOM 742 N N . ARG A 1 96 ? -13.142 17.126 14.159 1.00 96.94 96 ARG A N 1
ATOM 743 C CA . ARG A 1 96 ? -13.716 15.913 14.743 1.00 96.94 96 ARG A CA 1
ATOM 744 C C . ARG A 1 96 ? -13.489 14.704 13.835 1.00 96.94 96 ARG A C 1
ATOM 746 O O . ARG A 1 96 ? -13.058 13.668 14.337 1.00 96.94 96 ARG A O 1
ATOM 753 N N . ALA A 1 97 ? -13.763 14.825 12.535 1.00 97.38 97 ALA A N 1
ATOM 754 C CA . ALA A 1 97 ? -13.570 13.735 11.577 1.00 97.38 97 ALA A CA 1
ATOM 755 C C . ALA A 1 97 ? -12.094 13.328 11.500 1.00 97.38 97 ALA A C 1
ATOM 757 O O . ALA A 1 97 ? -11.768 12.139 11.539 1.00 97.38 97 ALA A O 1
ATOM 758 N N . ARG A 1 98 ? -11.188 14.312 11.503 1.00 97.12 98 ARG A N 1
ATOM 759 C CA . ARG A 1 98 ? -9.741 14.083 11.552 1.00 97.12 98 ARG A CA 1
ATOM 760 C C . ARG A 1 98 ? -9.321 13.328 12.815 1.00 97.12 98 ARG A C 1
ATOM 762 O O . ARG A 1 98 ? -8.629 12.314 12.722 1.00 97.12 98 ARG A O 1
ATOM 769 N N . ALA A 1 99 ? -9.754 13.777 13.994 1.00 97.81 99 ALA A N 1
ATOM 770 C CA . ALA A 1 99 ? -9.441 13.108 15.258 1.00 97.81 99 ALA A CA 1
ATOM 771 C C . ALA A 1 99 ? -10.003 11.677 15.312 1.00 97.81 99 ALA A C 1
ATOM 773 O O . ALA A 1 99 ? -9.312 10.754 15.748 1.00 97.81 99 ALA A O 1
ATOM 774 N N . GLN A 1 100 ? -11.228 11.481 14.821 1.00 98.12 100 GLN A N 1
ATOM 775 C CA . GLN A 1 100 ? -11.878 10.175 14.772 1.00 98.12 100 GLN A CA 1
ATOM 776 C C . GLN A 1 100 ? -11.174 9.219 13.800 1.00 98.12 100 GLN A C 1
ATOM 778 O O . GLN A 1 100 ? -10.957 8.065 14.151 1.00 98.12 100 GLN A O 1
ATOM 783 N N . THR A 1 101 ? -10.735 9.703 12.637 1.00 98.31 101 THR A N 1
ATOM 784 C CA . THR A 1 101 ? -9.939 8.925 11.671 1.00 98.31 101 THR A CA 1
ATOM 785 C C . THR A 1 101 ? -8.635 8.443 12.299 1.00 98.31 101 THR A C 1
ATOM 787 O O . THR A 1 101 ? -8.303 7.262 12.227 1.00 98.31 101 THR A O 1
ATOM 790 N N . ILE A 1 102 ? -7.912 9.334 12.987 1.00 98.00 102 ILE A N 1
ATOM 791 C CA . ILE A 1 102 ? -6.664 8.979 13.676 1.00 98.00 102 ILE A CA 1
ATOM 792 C C . ILE A 1 102 ? -6.919 7.905 14.739 1.00 98.00 102 ILE A C 1
ATOM 794 O O . ILE A 1 102 ? -6.159 6.940 14.830 1.00 98.00 102 ILE A O 1
ATOM 798 N N . ALA A 1 103 ? -7.972 8.063 15.544 1.00 98.38 103 ALA A N 1
ATOM 799 C CA . ALA A 1 103 ? -8.341 7.078 16.554 1.00 98.38 103 ALA A CA 1
ATOM 800 C C . ALA A 1 103 ? -8.726 5.730 15.923 1.00 98.38 103 ALA A C 1
ATOM 802 O O . ALA A 1 103 ? -8.312 4.685 16.425 1.00 98.38 103 ALA A O 1
ATOM 803 N N . ASP A 1 104 ? -9.457 5.746 14.806 1.00 98.12 104 ASP A N 1
ATOM 804 C CA . ASP A 1 104 ? -9.900 4.542 14.108 1.00 98.12 104 ASP A CA 1
ATOM 805 C C . ASP A 1 104 ? -8.720 3.703 13.596 1.00 98.12 104 ASP A C 1
ATOM 807 O O . ASP A 1 104 ? -8.656 2.506 13.871 1.00 98.12 104 ASP A O 1
ATOM 811 N N . PHE A 1 105 ? -7.736 4.331 12.943 1.00 97.75 105 PHE A N 1
ATOM 812 C CA . PHE A 1 105 ? -6.537 3.637 12.451 1.00 97.75 105 PHE A CA 1
ATOM 813 C C . PHE A 1 105 ? -5.565 3.212 13.558 1.00 97.75 105 PHE A C 1
ATOM 815 O O . PHE A 1 105 ? -4.862 2.218 13.398 1.00 97.75 105 PHE A O 1
ATOM 822 N N . LYS A 1 106 ? -5.501 3.942 14.679 1.00 97.75 106 LYS A N 1
ATOM 823 C CA . LYS A 1 106 ? -4.624 3.585 15.810 1.00 97.75 106 LYS A CA 1
ATOM 824 C C . LYS A 1 106 ? -5.195 2.491 16.708 1.00 97.75 106 LYS A C 1
ATOM 826 O O . LYS A 1 106 ? -4.452 1.914 17.500 1.00 97.75 106 LYS A O 1
ATOM 831 N N . THR A 1 107 ? -6.494 2.221 16.627 1.00 97.88 107 THR A N 1
ATOM 832 C CA . THR A 1 107 ? -7.130 1.192 17.448 1.00 97.88 107 THR A CA 1
ATOM 833 C C . THR A 1 107 ? -6.829 -0.187 16.870 1.00 97.88 107 THR A C 1
ATOM 835 O O . THR A 1 107 ? -7.319 -0.536 15.797 1.00 97.88 107 THR A O 1
ATOM 838 N N . ASN A 1 108 ? -6.052 -0.995 17.594 1.00 96.94 108 ASN A N 1
ATOM 839 C CA . ASN A 1 108 ? -5.797 -2.378 17.206 1.00 96.94 108 ASN A CA 1
ATOM 840 C C . ASN A 1 108 ? -7.055 -3.236 17.437 1.00 96.94 108 ASN A C 1
ATOM 842 O O . ASN A 1 108 ? -7.526 -3.358 18.567 1.00 96.94 108 ASN A O 1
ATOM 846 N N . ARG A 1 109 ? -7.593 -3.814 16.357 1.00 97.12 109 ARG A N 1
ATOM 847 C CA . ARG A 1 109 ? -8.779 -4.692 16.357 1.00 97.12 109 ARG A CA 1
ATOM 848 C C . ARG A 1 109 ? -8.457 -6.127 15.944 1.00 97.12 109 ARG A C 1
ATOM 850 O O . ARG A 1 109 ? -9.346 -6.854 15.498 1.00 97.12 109 ARG A O 1
ATOM 857 N N . TYR A 1 110 ? -7.186 -6.505 16.024 1.00 97.56 110 TYR A N 1
ATOM 858 C CA . TYR A 1 110 ? -6.759 -7.884 15.868 1.00 97.56 110 TYR A CA 1
ATOM 859 C C . TYR A 1 110 ? -7.056 -8.665 17.151 1.00 97.56 110 TYR A C 1
ATOM 861 O O . TYR A 1 110 ? -6.645 -8.267 18.242 1.00 97.56 110 TYR A O 1
ATOM 869 N N . ASP A 1 111 ? -7.765 -9.778 17.012 1.00 96.94 111 ASP A N 1
ATOM 870 C CA . ASP A 1 111 ? -8.035 -10.731 18.080 1.00 96.94 111 ASP A CA 1
ATOM 871 C C . ASP A 1 111 ? -7.153 -11.968 17.893 1.00 96.94 111 ASP A C 1
ATOM 873 O O . ASP A 1 111 ? -7.367 -12.768 16.983 1.00 96.94 111 ASP A O 1
ATOM 877 N N . ALA A 1 112 ? -6.186 -12.143 18.794 1.00 95.00 112 ALA A N 1
ATOM 878 C CA . ALA A 1 112 ? -5.252 -13.265 18.769 1.00 95.00 112 ALA A CA 1
ATOM 879 C C . ALA A 1 112 ? -5.908 -14.627 19.063 1.00 95.00 112 ALA A C 1
ATOM 881 O O . ALA A 1 112 ? -5.339 -15.657 18.715 1.00 95.00 112 ALA A O 1
ATOM 882 N N . SER A 1 113 ? -7.077 -14.658 19.716 1.00 96.69 113 SER A N 1
ATOM 883 C CA . SER A 1 113 ? -7.768 -15.911 20.045 1.00 96.69 113 SER A CA 1
ATOM 884 C C . SER A 1 113 ? -8.516 -16.493 18.849 1.00 96.69 113 SER A C 1
ATOM 886 O O . SER A 1 113 ? -8.573 -17.712 18.687 1.00 96.69 113 SER A O 1
ATOM 888 N N . SER A 1 114 ? -9.077 -15.623 18.005 1.00 96.12 114 SER A N 1
ATOM 889 C CA . SER A 1 114 ? -9.790 -16.022 16.794 1.00 96.12 114 SER A CA 1
ATOM 890 C C . SER A 1 114 ? -8.969 -15.858 15.514 1.00 96.12 114 SER A C 1
ATOM 892 O O . SER A 1 114 ? -9.415 -16.335 14.468 1.00 96.12 114 SER A O 1
ATOM 894 N N . ASP A 1 115 ? -7.794 -15.227 15.611 1.00 96.69 115 ASP A N 1
ATOM 895 C CA . ASP A 1 115 ? -6.890 -14.882 14.511 1.00 96.69 115 ASP A CA 1
ATOM 896 C C . ASP A 1 115 ? -7.597 -14.064 13.415 1.00 96.69 115 ASP A C 1
ATOM 898 O O . ASP A 1 115 ? -7.594 -14.389 12.222 1.00 96.69 115 ASP A O 1
ATOM 902 N N . LYS A 1 116 ? -8.312 -13.019 13.849 1.00 97.69 116 LYS A N 1
ATOM 903 C CA . LYS A 1 116 ? -9.118 -12.151 12.980 1.00 97.69 116 LYS A CA 1
ATOM 904 C C . LYS A 1 116 ? -8.801 -10.695 13.226 1.00 97.69 116 LYS A C 1
ATOM 906 O O . LYS A 1 116 ? -8.701 -10.254 14.367 1.00 97.69 116 LYS A O 1
ATOM 911 N N . LEU A 1 117 ? -8.758 -9.927 12.147 1.00 98.19 117 LEU A N 1
ATOM 912 C CA . LEU A 1 117 ? -8.750 -8.470 12.201 1.00 98.19 117 LEU A CA 1
ATOM 913 C C . LEU A 1 117 ? -10.121 -7.943 11.775 1.00 98.19 117 LEU A C 1
ATOM 915 O O . LEU A 1 117 ? -10.607 -8.279 10.698 1.00 98.19 117 LEU A O 1
ATOM 919 N N . THR A 1 118 ? -10.745 -7.116 12.613 1.00 98.44 118 THR A N 1
ATOM 920 C CA . THR A 1 118 ? -12.044 -6.503 12.292 1.00 98.44 118 THR A CA 1
ATOM 921 C C . THR A 1 118 ? -11.853 -5.065 11.824 1.00 98.44 118 THR A C 1
ATOM 923 O O . THR A 1 118 ? -11.307 -4.243 12.559 1.00 98.44 118 THR A O 1
ATOM 926 N N . PHE A 1 119 ? -12.319 -4.742 10.620 1.00 98.38 119 PHE A N 1
ATOM 927 C CA . PHE A 1 119 ? -12.331 -3.375 10.101 1.00 98.38 119 PHE A CA 1
ATOM 928 C C . PHE A 1 119 ? -13.541 -2.599 10.619 1.00 98.38 119 PHE A C 1
ATOM 930 O O . PHE A 1 119 ? -14.631 -3.145 10.798 1.00 98.38 119 PHE A O 1
ATOM 937 N N . SER A 1 120 ? -13.363 -1.293 10.830 1.00 98.38 120 SER A N 1
ATOM 938 C CA . SER A 1 120 ? -14.494 -0.393 11.066 1.00 98.38 120 SER A CA 1
ATOM 939 C C . SER A 1 120 ? -15.383 -0.302 9.815 1.00 98.38 120 SER A C 1
ATOM 941 O O . SER A 1 120 ? -14.967 -0.657 8.708 1.00 98.38 120 SER A O 1
ATOM 943 N N . ALA A 1 121 ? -16.612 0.206 9.955 1.00 98.06 121 ALA A N 1
ATOM 944 C CA . ALA A 1 121 ? -17.482 0.443 8.797 1.00 98.06 121 ALA A CA 1
ATOM 945 C C . ALA A 1 121 ? -16.837 1.406 7.780 1.00 98.06 121 ALA A C 1
ATOM 947 O O . ALA A 1 121 ? -16.901 1.169 6.575 1.00 98.06 121 ALA A O 1
ATOM 948 N N . ALA A 1 122 ? -16.159 2.450 8.267 1.00 97.88 122 ALA A N 1
ATOM 949 C CA . ALA A 1 122 ? -15.473 3.418 7.417 1.00 97.88 122 ALA A CA 1
ATOM 950 C C . ALA A 1 122 ? -14.247 2.799 6.725 1.00 97.88 122 ALA A C 1
ATOM 952 O O . ALA A 1 122 ? -14.068 2.984 5.524 1.00 97.88 122 ALA A O 1
ATOM 953 N N . GLN A 1 123 ? -13.441 2.004 7.441 1.00 98.44 123 GLN A N 1
ATOM 954 C CA . GLN A 1 123 ? -12.311 1.274 6.851 1.00 98.44 123 GLN A CA 1
ATOM 955 C C . GLN A 1 123 ? -12.767 0.246 5.812 1.00 98.44 123 GLN A C 1
ATOM 957 O O . GLN A 1 123 ? -12.130 0.099 4.774 1.00 98.44 123 GLN A O 1
ATOM 962 N N . THR A 1 124 ? -13.886 -0.437 6.064 1.00 98.56 124 THR A N 1
ATOM 963 C CA . THR A 1 124 ? -14.488 -1.385 5.116 1.00 98.56 124 THR A CA 1
ATOM 964 C C . THR A 1 124 ? -14.904 -0.677 3.828 1.00 98.56 124 THR A C 1
ATOM 966 O O . THR A 1 124 ? -14.575 -1.138 2.736 1.00 98.56 124 THR A O 1
ATOM 969 N N . HIS A 1 125 ? -15.575 0.472 3.946 1.00 97.69 125 HIS A N 1
ATOM 970 C CA . HIS A 1 125 ? -15.940 1.290 2.792 1.00 97.69 125 HIS A CA 1
ATOM 971 C C . HIS A 1 125 ? -14.700 1.772 2.022 1.00 97.69 125 HIS A C 1
ATOM 973 O O . HIS A 1 125 ? -14.631 1.615 0.804 1.00 97.69 125 HIS A O 1
ATOM 979 N N . ALA A 1 126 ? -13.689 2.283 2.731 1.00 98.25 126 ALA A N 1
ATOM 980 C CA . ALA A 1 126 ? -12.439 2.727 2.123 1.00 98.25 126 ALA A CA 1
ATOM 981 C C . ALA A 1 126 ? -11.713 1.590 1.384 1.00 98.25 126 ALA A C 1
ATOM 983 O O . ALA A 1 126 ? -11.258 1.786 0.261 1.00 98.25 126 ALA A O 1
ATOM 984 N N . PHE A 1 127 ? -11.659 0.388 1.968 1.00 98.06 127 PHE A N 1
ATOM 985 C CA . PHE A 1 127 ? -11.080 -0.795 1.327 1.00 98.06 127 PHE A CA 1
ATOM 986 C C . PHE A 1 127 ? -11.773 -1.118 -0.003 1.00 98.06 127 PHE A C 1
ATOM 988 O O . PHE A 1 127 ? -11.098 -1.297 -1.012 1.00 98.06 127 PHE A O 1
ATOM 995 N N . GLN A 1 128 ? -13.108 -1.127 -0.037 1.00 97.00 128 GLN A N 1
ATOM 996 C CA . GLN A 1 128 ? -13.868 -1.409 -1.262 1.00 97.00 128 GLN A CA 1
ATOM 997 C C . GLN A 1 128 ? -13.577 -0.397 -2.380 1.00 97.00 128 GLN A C 1
ATOM 999 O O . GLN A 1 128 ? -13.410 -0.788 -3.534 1.00 97.00 128 GLN A O 1
ATOM 1004 N N . GLN A 1 129 ? -13.470 0.890 -2.040 1.00 97.81 129 GLN A N 1
ATOM 1005 C CA . GLN A 1 129 ? -13.098 1.933 -3.002 1.00 97.81 129 GLN A CA 1
ATOM 1006 C C . GLN A 1 129 ? -11.654 1.757 -3.500 1.00 97.81 129 GLN A C 1
ATOM 1008 O O . GLN A 1 129 ? -11.381 1.896 -4.693 1.00 97.81 129 GLN A O 1
ATOM 1013 N N . LEU A 1 130 ? -10.726 1.400 -2.607 1.00 97.44 130 LEU A N 1
ATOM 1014 C CA . LEU A 1 130 ? -9.316 1.223 -2.956 1.00 97.44 130 LEU A CA 1
ATOM 1015 C C . LEU A 1 130 ? -9.045 -0.013 -3.805 1.00 97.44 130 LEU A C 1
ATOM 1017 O O . LEU A 1 130 ? -8.148 0.028 -4.644 1.00 97.44 130 LEU A O 1
ATOM 1021 N N . VAL A 1 131 ? -9.831 -1.079 -3.647 1.00 95.94 131 VAL A N 1
ATOM 1022 C CA . VAL A 1 131 ? -9.782 -2.220 -4.570 1.00 95.94 131 VAL A CA 1
ATOM 1023 C C . VAL A 1 131 ? -10.052 -1.749 -6.001 1.00 95.94 131 VAL A C 1
ATOM 1025 O O . VAL A 1 131 ? -9.280 -2.084 -6.896 1.00 95.94 131 VAL A O 1
ATOM 1028 N N . GLY A 1 132 ? -11.083 -0.923 -6.214 1.00 93.81 132 GLY A N 1
ATOM 1029 C CA . GLY A 1 132 ? -11.375 -0.341 -7.528 1.00 93.81 132 GLY A CA 1
ATOM 1030 C C . GLY A 1 132 ? -10.248 0.562 -8.038 1.00 93.81 132 GLY A C 1
ATOM 1031 O O . GLY A 1 132 ? -9.810 0.419 -9.177 1.00 93.81 132 GLY A O 1
ATOM 1032 N N . TYR A 1 133 ? -9.713 1.427 -7.172 1.00 93.12 133 TYR A N 1
ATOM 1033 C CA . TYR A 1 133 ? -8.594 2.304 -7.523 1.00 93.12 133 TYR A CA 1
ATOM 1034 C C . TYR A 1 133 ? -7.356 1.524 -7.996 1.00 93.12 133 TYR A C 1
ATOM 1036 O O . TYR A 1 133 ? -6.812 1.828 -9.054 1.00 93.12 133 TYR A O 1
ATOM 1044 N N . TYR A 1 134 ? -6.909 0.503 -7.255 1.00 92.94 134 TYR A N 1
ATOM 1045 C CA . TYR A 1 134 ? -5.716 -0.254 -7.650 1.00 92.94 134 TYR A CA 1
ATOM 1046 C C . TYR A 1 134 ? -5.959 -1.160 -8.861 1.00 92.94 134 TYR A C 1
ATOM 1048 O O . TYR A 1 134 ? -5.032 -1.387 -9.637 1.00 92.94 134 TYR A O 1
ATOM 1056 N N . GLN A 1 135 ? -7.190 -1.632 -9.082 1.00 91.94 135 GLN A N 1
ATOM 1057 C CA . GLN A 1 135 ? -7.544 -2.311 -10.333 1.00 91.94 135 GLN A CA 1
ATOM 1058 C C . GLN A 1 135 ? -7.356 -1.394 -11.546 1.00 91.94 135 GLN A C 1
ATOM 1060 O O . GLN A 1 135 ? -6.837 -1.841 -12.567 1.00 91.94 135 GLN A O 1
ATOM 1065 N N . GLU A 1 136 ? -7.736 -0.120 -11.432 1.00 88.25 136 GLU A N 1
ATOM 1066 C CA . GLU A 1 136 ? -7.519 0.874 -12.483 1.00 88.25 136 GLU A CA 1
ATOM 1067 C C . GLU A 1 136 ? -6.038 1.258 -12.609 1.00 88.25 136 GLU A C 1
ATOM 1069 O O . GLU A 1 136 ? -5.503 1.272 -13.718 1.00 88.25 136 GLU A O 1
ATOM 1074 N N . PHE A 1 137 ? -5.348 1.486 -11.489 1.00 87.00 137 PHE A N 1
ATOM 1075 C CA . PHE A 1 137 ? -3.925 1.835 -11.458 1.00 87.00 137 PHE A CA 1
ATOM 1076 C C . PHE A 1 137 ? -3.042 0.769 -12.125 1.00 87.00 137 PHE A C 1
ATOM 1078 O O . PHE A 1 137 ? -2.108 1.098 -12.845 1.00 87.00 137 PHE A O 1
ATOM 1085 N N . PHE A 1 138 ? -3.344 -0.517 -11.936 1.00 87.00 138 PHE A N 1
ATOM 1086 C CA . PHE A 1 138 ? -2.603 -1.614 -12.574 1.00 87.00 138 PHE A CA 1
ATOM 1087 C C . PHE A 1 138 ? -3.191 -2.056 -13.923 1.00 87.00 138 PHE A C 1
ATOM 1089 O O 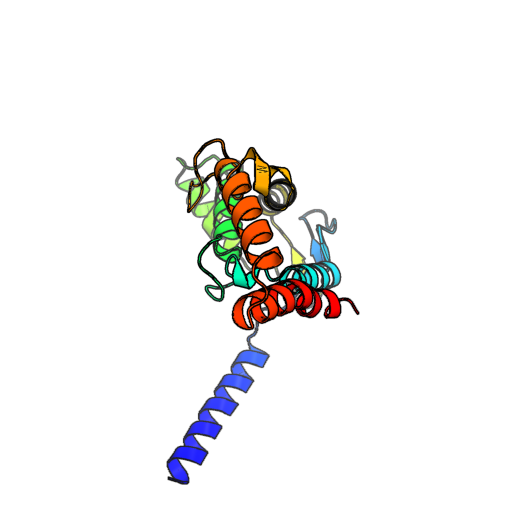. PHE A 1 138 ? -2.791 -3.083 -14.477 1.00 87.00 138 PHE A O 1
ATOM 1096 N N . SER A 1 139 ? -4.147 -1.306 -14.472 1.00 85.94 139 SER A N 1
ATOM 1097 C CA . SER A 1 139 ? -4.746 -1.614 -15.768 1.00 85.94 139 SER A CA 1
ATOM 1098 C C . SER A 1 139 ? -3.890 -1.113 -16.940 1.00 85.94 139 SER A C 1
ATOM 1100 O O . SER A 1 139 ? -2.954 -0.328 -16.796 1.00 85.94 139 SER A O 1
ATOM 1102 N N . ARG A 1 140 ? -4.233 -1.541 -18.161 1.00 79.12 140 ARG A N 1
ATOM 1103 C CA . ARG A 1 140 ? -3.550 -1.065 -19.377 1.00 79.12 140 ARG A CA 1
ATOM 1104 C C . ARG A 1 140 ? -3.775 0.422 -19.650 1.00 79.12 140 ARG A C 1
ATOM 1106 O O . ARG A 1 140 ? -2.905 1.036 -20.265 1.00 79.12 140 ARG A O 1
ATOM 1113 N N . SER A 1 141 ? -4.908 0.986 -19.229 1.00 77.31 141 SER A N 1
ATOM 1114 C CA . SER A 1 141 ? -5.187 2.409 -19.445 1.00 77.31 141 SER A CA 1
ATOM 1115 C C . SER A 1 141 ? -4.221 3.282 -18.648 1.00 77.31 141 SER A C 1
ATOM 1117 O O . SER A 1 141 ? -3.782 4.298 -19.173 1.00 77.31 141 SER A O 1
ATOM 1119 N N . PHE A 1 142 ? -3.774 2.845 -17.465 1.00 79.81 142 PHE A N 1
ATOM 1120 C CA . PHE A 1 142 ? -2.718 3.535 -16.717 1.00 79.81 142 PHE A CA 1
ATOM 1121 C C . PHE A 1 142 ? -1.435 3.699 -17.542 1.00 79.81 142 PHE A C 1
ATOM 1123 O O . PHE A 1 142 ? -0.893 4.796 -17.659 1.00 79.81 142 PHE A O 1
ATOM 1130 N N . LEU A 1 143 ? -0.980 2.626 -18.191 1.00 72.94 143 LEU A N 1
ATOM 1131 C CA . LEU A 1 143 ? 0.267 2.644 -18.959 1.00 72.94 143 LEU A CA 1
ATOM 1132 C C . LEU A 1 143 ? 0.195 3.487 -20.238 1.00 72.94 143 LEU A C 1
ATOM 1134 O O . LEU A 1 143 ? 1.222 4.002 -20.680 1.00 72.94 143 LEU A O 1
ATOM 1138 N N . LEU A 1 144 ? -0.981 3.596 -20.858 1.00 74.25 144 LEU A N 1
ATOM 1139 C CA . LEU A 1 144 ? -1.121 4.127 -22.219 1.00 74.25 144 LEU A CA 1
ATOM 1140 C C . LEU A 1 144 ? -1.890 5.450 -22.299 1.00 74.25 144 LEU A C 1
ATOM 1142 O O . LEU A 1 144 ? -1.616 6.257 -23.185 1.00 74.25 144 LEU A O 1
ATOM 1146 N N . GLU A 1 145 ? -2.833 5.686 -21.390 1.00 74.69 145 GLU A N 1
ATOM 1147 C CA . GLU A 1 145 ? -3.823 6.761 -21.499 1.00 74.69 145 GLU A CA 1
ATOM 1148 C C . GLU A 1 145 ? -3.746 7.747 -20.329 1.00 74.69 145 GLU A C 1
ATOM 1150 O O . GLU A 1 145 ? -3.626 8.949 -20.564 1.00 74.69 145 GLU A O 1
ATOM 1155 N N . SER A 1 146 ? -3.808 7.263 -19.084 1.00 73.94 146 SER A N 1
ATOM 1156 C CA . SER A 1 146 ? -3.992 8.123 -17.906 1.00 73.94 146 SER A CA 1
ATOM 1157 C C . SER A 1 146 ? -2.699 8.491 -17.172 1.00 73.94 146 SER A C 1
ATOM 1159 O O . SER A 1 146 ? -2.563 9.651 -16.780 1.00 73.94 146 SER A O 1
ATOM 1161 N N . GLY A 1 147 ? -1.759 7.548 -17.017 1.00 73.12 147 GLY A N 1
ATOM 1162 C CA . GLY A 1 147 ? -0.499 7.747 -16.283 1.00 73.12 147 GLY A CA 1
ATOM 1163 C C . GLY A 1 147 ? -0.696 8.042 -14.791 1.00 73.12 147 GLY A C 1
ATOM 1164 O O . GLY A 1 147 ? -1.812 7.960 -14.271 1.00 73.12 147 GLY A O 1
ATOM 1165 N N . ASP A 1 148 ? 0.382 8.397 -14.078 1.00 72.75 148 ASP A N 1
ATOM 1166 C CA . ASP A 1 148 ? 0.273 8.811 -12.670 1.00 72.75 148 ASP A CA 1
ATOM 1167 C C . ASP A 1 148 ? -0.563 10.107 -12.532 1.00 72.75 148 ASP A C 1
ATOM 1169 O O . ASP A 1 148 ? -0.144 11.159 -13.032 1.00 72.75 148 ASP A O 1
ATOM 1173 N N . PRO A 1 149 ? -1.713 10.093 -11.820 1.00 66.62 149 PRO A N 1
ATOM 1174 C CA . PRO A 1 149 ? -2.558 11.274 -11.629 1.00 66.62 149 PRO A CA 1
ATOM 1175 C C . PRO A 1 149 ? -1.881 12.399 -10.830 1.00 66.62 149 PRO A C 1
ATOM 1177 O O . PRO A 1 149 ? -2.304 13.553 -10.917 1.00 66.62 149 PRO A O 1
ATOM 1180 N N . ILE A 1 150 ? -0.834 12.091 -10.059 1.00 67.88 150 ILE A N 1
ATOM 1181 C CA . ILE A 1 150 ? -0.028 13.072 -9.319 1.00 67.88 150 ILE A CA 1
ATOM 1182 C C . ILE A 1 150 ? 1.001 13.743 -10.255 1.00 67.88 150 ILE A C 1
ATOM 1184 O O . ILE A 1 150 ? 1.616 14.743 -9.884 1.00 67.88 150 ILE A O 1
ATOM 1188 N N . GLY A 1 151 ? 1.169 13.249 -11.488 1.00 64.00 151 GLY A N 1
ATOM 1189 C CA . GLY A 1 151 ? 2.094 13.812 -12.475 1.00 64.00 151 GLY A CA 1
ATOM 1190 C C . GLY A 1 151 ? 3.564 13.538 -12.154 1.00 64.00 151 GLY A C 1
ATOM 1191 O O . GLY A 1 151 ? 4.448 14.265 -12.612 1.00 64.00 151 GLY A O 1
ATOM 1192 N N . ARG A 1 152 ? 3.853 12.540 -11.310 1.00 65.75 152 ARG A N 1
ATOM 1193 C CA . ARG A 1 152 ? 5.229 12.146 -11.000 1.00 65.75 152 ARG A CA 1
ATOM 1194 C C . ARG A 1 152 ? 5.766 11.406 -12.211 1.00 65.75 152 ARG A C 1
ATOM 1196 O O . ARG A 1 152 ? 5.250 10.360 -12.566 1.00 65.75 152 ARG A O 1
ATOM 1203 N N . HIS A 1 153 ? 6.767 11.980 -12.869 1.00 64.94 153 HIS A N 1
ATOM 1204 C CA . HIS A 1 153 ? 7.410 11.381 -14.044 1.00 64.94 153 HIS A CA 1
ATOM 1205 C C . HIS A 1 153 ? 6.482 11.115 -15.253 1.00 64.94 153 HIS A C 1
ATOM 1207 O O . HIS A 1 153 ? 6.955 10.588 -16.256 1.00 64.94 153 HIS A O 1
ATOM 1213 N N . SER A 1 154 ? 5.227 11.580 -15.212 1.00 67.31 154 SER A N 1
ATOM 1214 C CA . SER A 1 154 ? 4.226 11.447 -16.273 1.00 67.31 154 SER A CA 1
ATOM 1215 C C . SER A 1 154 ? 3.813 12.814 -16.835 1.00 67.31 154 SER A C 1
ATOM 1217 O O . SER A 1 154 ? 3.917 13.857 -16.180 1.00 67.31 154 SER A O 1
ATOM 1219 N N . VAL A 1 155 ? 3.364 12.834 -18.093 1.00 69.62 155 VAL A N 1
ATOM 1220 C CA . VAL A 1 155 ? 2.833 14.045 -18.735 1.00 69.62 155 VAL A CA 1
ATOM 1221 C C . VAL A 1 155 ? 1.316 14.014 -18.632 1.00 69.62 155 VAL A C 1
ATOM 1223 O O . VAL A 1 155 ? 0.683 13.051 -19.049 1.00 69.62 155 VAL A O 1
ATOM 1226 N N . ARG A 1 156 ? 0.712 15.090 -18.118 1.00 71.75 156 ARG A N 1
ATOM 1227 C CA . ARG A 1 156 ? -0.743 15.171 -17.938 1.00 71.75 156 ARG A CA 1
ATOM 1228 C C . ARG A 1 156 ? -1.487 14.879 -19.251 1.00 71.75 156 ARG A C 1
ATOM 1230 O O . ARG A 1 156 ? -1.270 15.572 -20.243 1.00 71.75 156 ARG A O 1
ATOM 1237 N N . GLY A 1 157 ? -2.394 13.901 -19.219 1.00 70.81 157 GLY A N 1
ATOM 1238 C CA . GLY A 1 157 ? -3.174 13.465 -20.386 1.00 70.81 157 GLY A CA 1
ATOM 1239 C C . GLY A 1 157 ? -2.478 12.429 -21.275 1.00 70.81 157 GLY A C 1
ATOM 1240 O O . GLY A 1 157 ? -2.960 12.174 -22.375 1.00 70.81 157 GLY A O 1
ATOM 1241 N N . PHE A 1 158 ? -1.358 11.863 -20.821 1.00 69.94 158 PHE A N 1
ATOM 1242 C CA . PHE A 1 158 ? -0.655 10.758 -21.463 1.00 69.94 158 PHE A CA 1
ATOM 1243 C C . PHE A 1 158 ? -0.331 9.673 -20.428 1.00 69.94 158 PHE A C 1
ATOM 1245 O O . PHE A 1 158 ? -0.059 9.983 -19.269 1.00 69.94 158 PHE A O 1
ATOM 1252 N N . GLY A 1 159 ? -0.306 8.410 -20.864 1.00 76.12 159 GLY A N 1
ATOM 1253 C CA . GLY A 1 159 ? 0.217 7.308 -20.057 1.00 76.12 159 GLY A CA 1
ATOM 1254 C C . GLY A 1 159 ? 1.736 7.363 -19.862 1.00 76.12 159 GLY A C 1
ATOM 1255 O O . GLY A 1 159 ? 2.437 8.177 -20.468 1.00 76.12 159 GLY A O 1
ATOM 1256 N N . GLU A 1 160 ? 2.251 6.440 -19.050 1.00 74.69 160 GLU A N 1
ATOM 1257 C CA . GLU A 1 160 ? 3.690 6.282 -18.778 1.00 74.69 160 GLU A CA 1
ATOM 1258 C C . GLU A 1 160 ? 4.515 6.001 -20.052 1.00 74.69 160 GLU A C 1
ATOM 1260 O O . GLU A 1 160 ? 5.673 6.408 -20.170 1.00 74.69 160 GLU A O 1
ATOM 1265 N N . LEU A 1 161 ? 3.921 5.334 -21.049 1.00 75.75 161 LEU A N 1
ATOM 1266 C CA . LEU A 1 161 ? 4.548 5.094 -22.349 1.00 75.75 161 LEU A CA 1
ATOM 1267 C C . LEU A 1 161 ? 4.138 6.163 -23.366 1.00 75.75 161 LEU A C 1
ATOM 1269 O O . LEU A 1 161 ? 3.109 6.067 -24.033 1.00 75.75 161 LEU A O 1
ATOM 1273 N N . LEU A 1 162 ? 4.998 7.167 -23.540 1.00 78.19 162 LEU A N 1
ATOM 1274 C CA . LEU A 1 162 ? 4.740 8.276 -24.456 1.00 78.19 162 LEU A CA 1
ATOM 1275 C C . LEU A 1 162 ? 4.751 7.814 -25.929 1.00 78.19 162 LEU A C 1
ATOM 1277 O O . LEU A 1 162 ? 5.791 7.336 -26.396 1.00 78.19 162 LEU A O 1
ATOM 1281 N N . PRO A 1 163 ? 3.685 8.055 -26.723 1.00 79.94 163 PRO A N 1
ATOM 1282 C CA . PRO A 1 163 ? 3.634 7.658 -28.136 1.00 79.94 163 PRO A CA 1
ATOM 1283 C C . PRO A 1 163 ? 4.780 8.222 -28.986 1.00 79.94 163 PRO A C 1
ATOM 1285 O O . PRO A 1 163 ? 5.227 7.589 -29.941 1.00 79.94 163 PRO A O 1
ATOM 1288 N N . ILE A 1 164 ? 5.311 9.391 -28.612 1.00 83.38 164 ILE A N 1
ATOM 1289 C CA . ILE A 1 164 ? 6.446 10.024 -29.296 1.00 83.38 164 ILE A CA 1
ATOM 1290 C C . ILE A 1 164 ? 7.743 9.211 -29.190 1.00 83.38 164 ILE A C 1
ATOM 1292 O O . ILE A 1 164 ? 8.625 9.370 -30.027 1.00 83.38 164 ILE A O 1
ATOM 1296 N N . SER A 1 165 ? 7.867 8.327 -28.196 1.00 82.38 165 SER A N 1
ATOM 1297 C CA . SER A 1 165 ? 9.029 7.443 -28.043 1.00 82.38 165 SER A CA 1
ATOM 1298 C C . SER A 1 165 ? 9.022 6.276 -29.040 1.00 82.38 165 SER A C 1
ATOM 1300 O O . SER A 1 165 ? 10.085 5.754 -29.379 1.00 82.38 165 SER A O 1
ATOM 1302 N N . ILE A 1 166 ? 7.851 5.904 -29.574 1.00 86.06 166 ILE A N 1
ATOM 1303 C CA . ILE A 1 166 ? 7.672 4.711 -30.414 1.00 86.06 166 ILE A CA 1
ATOM 1304 C C . ILE A 1 166 ? 8.537 4.764 -31.687 1.00 86.06 166 ILE A C 1
ATOM 1306 O O . ILE A 1 166 ? 9.254 3.79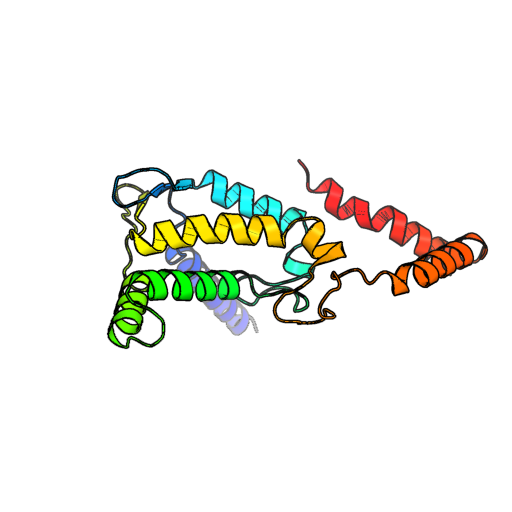3 -31.945 1.00 86.06 166 ILE A O 1
ATOM 1310 N N . PRO A 1 167 ? 8.570 5.866 -32.469 1.00 90.12 167 PRO A N 1
ATOM 1311 C CA . PRO A 1 167 ? 9.430 5.943 -33.650 1.00 90.12 167 PRO A CA 1
ATOM 1312 C C . PRO A 1 167 ? 10.921 5.794 -33.320 1.00 90.12 167 PRO A C 1
ATOM 1314 O O . PRO A 1 167 ? 11.651 5.149 -34.071 1.00 90.12 167 PRO A O 1
ATOM 1317 N N . PHE A 1 168 ? 11.377 6.339 -32.187 1.00 88.69 168 PHE A N 1
ATOM 1318 C CA . PHE A 1 168 ? 12.771 6.219 -31.752 1.00 88.69 168 PHE A CA 1
ATOM 1319 C C . PHE A 1 168 ? 13.114 4.793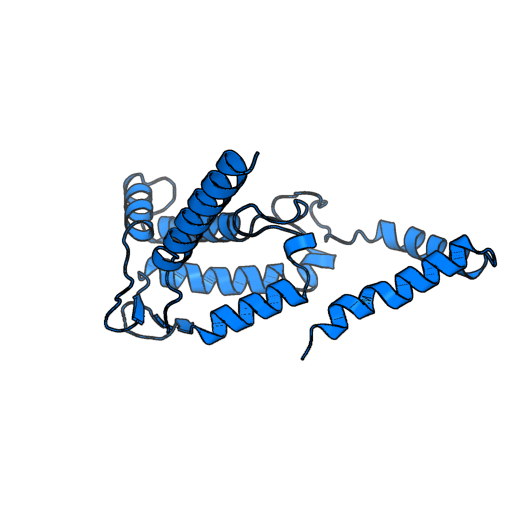 -31.316 1.00 88.69 168 PHE A C 1
ATOM 1321 O O . PHE A 1 168 ? 14.186 4.297 -31.660 1.00 88.69 168 PHE A O 1
ATOM 1328 N N . ALA A 1 169 ? 12.200 4.112 -30.621 1.00 86.38 169 ALA A N 1
ATOM 1329 C CA . ALA A 1 169 ? 12.363 2.708 -30.257 1.00 86.38 169 ALA A CA 1
ATOM 1330 C C . ALA A 1 169 ? 12.454 1.809 -31.504 1.00 86.38 169 ALA A C 1
ATOM 1332 O O . ALA A 1 169 ? 13.357 0.976 -31.601 1.00 86.38 169 ALA A O 1
ATOM 1333 N N . ILE A 1 170 ? 11.580 2.029 -32.496 1.00 89.06 170 ILE A N 1
ATOM 1334 C CA . ILE A 1 170 ? 11.609 1.313 -33.781 1.00 89.06 170 ILE A CA 1
ATOM 1335 C C . ILE A 1 170 ? 12.930 1.577 -34.509 1.00 89.06 170 ILE A C 1
ATOM 1337 O O . ILE A 1 170 ? 13.588 0.635 -34.949 1.00 89.06 170 ILE A O 1
ATOM 1341 N N . LEU A 1 171 ? 13.350 2.841 -34.608 1.00 91.75 171 LEU A N 1
ATOM 1342 C CA . LEU A 1 171 ? 14.612 3.205 -35.249 1.00 91.75 171 LEU A CA 1
ATOM 1343 C C . LEU A 1 171 ? 15.805 2.532 -34.556 1.00 91.75 171 LEU A C 1
ATOM 1345 O O . LEU A 1 171 ? 16.663 1.965 -35.230 1.00 91.75 171 LEU A O 1
ATOM 1349 N N . GLY A 1 172 ? 15.844 2.549 -33.221 1.00 86.31 172 GLY A N 1
ATOM 1350 C CA . GLY A 1 172 ? 16.873 1.878 -32.429 1.00 86.31 172 GLY A CA 1
ATOM 1351 C C . GLY A 1 172 ? 16.927 0.374 -32.699 1.00 86.31 172 GLY A C 1
ATOM 1352 O O . GLY A 1 172 ? 18.003 -0.158 -32.971 1.00 86.31 172 GLY A O 1
ATOM 1353 N N . ALA A 1 173 ? 15.772 -0.298 -32.714 1.00 86.19 173 ALA A N 1
ATOM 1354 C CA . ALA A 1 173 ? 15.675 -1.722 -33.031 1.00 86.19 173 ALA A CA 1
ATOM 1355 C C . ALA A 1 173 ? 16.160 -2.033 -34.458 1.00 86.19 173 ALA A C 1
ATOM 1357 O O . ALA A 1 173 ? 16.940 -2.966 -34.655 1.00 86.19 173 ALA A O 1
ATOM 1358 N N . VAL A 1 174 ? 15.772 -1.220 -35.448 1.00 89.19 174 VAL A N 1
ATOM 1359 C CA . VAL A 1 174 ? 16.234 -1.357 -36.839 1.00 89.19 174 VAL A CA 1
ATOM 1360 C C . VAL A 1 174 ? 17.750 -1.182 -36.929 1.00 89.19 174 VAL A C 1
ATOM 1362 O O . VAL A 1 174 ? 18.425 -1.995 -37.557 1.00 89.19 174 VAL A O 1
ATOM 1365 N N . VAL A 1 175 ? 18.311 -0.166 -36.270 1.00 88.50 175 VAL A N 1
ATOM 1366 C CA . VAL A 1 175 ? 19.762 0.070 -36.245 1.00 88.50 175 VAL A CA 1
ATOM 1367 C C . VAL A 1 175 ? 20.500 -1.114 -35.624 1.00 88.50 175 VAL A C 1
ATOM 1369 O O . VAL A 1 175 ? 21.498 -1.557 -36.191 1.00 88.50 175 VAL A O 1
ATOM 1372 N N . ILE A 1 176 ? 20.007 -1.650 -34.505 1.00 87.31 176 ILE A N 1
ATOM 1373 C CA . ILE A 1 176 ? 20.588 -2.822 -33.836 1.00 87.31 176 ILE A CA 1
ATOM 1374 C C . ILE A 1 176 ? 20.546 -4.059 -34.748 1.00 87.31 176 ILE A C 1
ATOM 1376 O O . ILE A 1 176 ? 21.522 -4.800 -34.817 1.00 87.31 176 ILE A O 1
ATOM 1380 N N . LEU A 1 177 ? 19.451 -4.277 -35.482 1.00 86.19 177 LEU A N 1
ATOM 1381 C CA . LEU A 1 177 ? 19.309 -5.419 -36.394 1.00 86.19 177 LEU A CA 1
ATOM 1382 C C . LEU A 1 177 ? 20.195 -5.303 -37.644 1.00 86.19 177 LEU A C 1
ATOM 1384 O O . LEU A 1 177 ? 20.719 -6.305 -38.133 1.00 86.19 177 LEU A O 1
ATOM 1388 N N . VAL A 1 178 ? 20.380 -4.088 -38.167 1.00 89.81 178 VAL A N 1
ATOM 1389 C CA . VAL A 1 178 ? 21.231 -3.831 -39.341 1.00 89.81 178 VAL A CA 1
ATOM 1390 C C . VAL A 1 178 ? 22.715 -3.885 -38.969 1.00 89.81 178 VAL A C 1
ATOM 1392 O O . VAL A 1 178 ? 23.548 -4.344 -39.758 1.00 89.81 178 VAL A O 1
ATOM 1395 N N . ARG A 1 179 ? 23.072 -3.448 -37.759 1.00 85.75 179 ARG A N 1
ATOM 1396 C CA . ARG A 1 179 ? 24.449 -3.478 -37.270 1.00 85.75 179 ARG A CA 1
ATOM 1397 C C . ARG A 1 179 ? 24.862 -4.899 -36.875 1.00 85.75 179 ARG A C 1
ATOM 1399 O O . ARG A 1 179 ? 24.423 -5.467 -35.886 1.00 85.75 179 ARG A O 1
ATOM 1406 N N . ARG A 1 180 ? 25.785 -5.485 -37.645 1.00 80.00 180 ARG A N 1
ATOM 1407 C CA . ARG A 1 180 ? 26.319 -6.843 -37.410 1.00 80.00 180 ARG A CA 1
ATOM 1408 C C . ARG A 1 180 ? 27.463 -6.912 -36.387 1.00 80.00 180 ARG A C 1
ATOM 1410 O O . ARG A 1 180 ? 28.161 -7.929 -36.326 1.00 80.00 180 ARG A O 1
ATOM 1417 N N . ASP A 1 181 ? 27.683 -5.859 -35.606 1.00 91.12 181 ASP A N 1
ATOM 1418 C CA . ASP A 1 181 ? 28.775 -5.793 -34.637 1.00 91.12 181 ASP A CA 1
ATOM 1419 C C . ASP A 1 181 ? 28.461 -6.556 -33.334 1.00 91.12 181 ASP A C 1
ATOM 1421 O O . ASP A 1 181 ? 27.335 -6.990 -33.081 1.00 91.12 181 ASP A O 1
ATOM 1425 N N . ARG A 1 182 ? 29.490 -6.770 -32.506 1.00 85.69 182 ARG A N 1
ATOM 1426 C CA . ARG A 1 182 ? 29.364 -7.559 -31.272 1.00 85.69 182 ARG A CA 1
ATOM 1427 C C . ARG A 1 182 ? 28.497 -6.873 -30.211 1.00 85.69 182 ARG A C 1
ATOM 1429 O O . ARG A 1 182 ? 27.812 -7.586 -29.485 1.00 85.69 182 ARG A O 1
ATOM 1436 N N . ALA A 1 183 ? 28.501 -5.542 -30.127 1.00 87.00 183 ALA A N 1
ATOM 1437 C CA . ALA A 1 183 ? 27.723 -4.818 -29.123 1.00 87.00 183 ALA A CA 1
ATOM 1438 C C . ALA A 1 183 ? 26.223 -4.869 -29.447 1.00 87.00 183 ALA A C 1
ATOM 1440 O O . ALA A 1 183 ? 25.422 -5.157 -28.563 1.00 87.00 183 ALA A O 1
ATOM 1441 N N . SER A 1 184 ? 25.847 -4.714 -30.721 1.00 86.50 184 SER A N 1
ATOM 1442 C CA . SER A 1 184 ? 24.451 -4.868 -31.166 1.00 86.50 184 SER A CA 1
ATOM 1443 C C . SER A 1 184 ? 23.915 -6.285 -30.919 1.00 86.50 184 SER A C 1
ATOM 1445 O O . SER A 1 184 ? 22.798 -6.456 -30.435 1.00 86.50 184 SER A O 1
ATOM 1447 N N . LYS A 1 185 ? 24.735 -7.321 -31.153 1.00 84.12 185 LYS A N 1
ATOM 1448 C CA . LYS A 1 185 ? 24.377 -8.711 -30.813 1.00 84.12 185 LYS A CA 1
ATOM 1449 C C . LYS A 1 185 ? 24.208 -8.920 -29.310 1.00 84.12 185 LYS A C 1
ATOM 1451 O O . LYS A 1 185 ? 23.287 -9.623 -28.913 1.00 84.12 185 LYS A O 1
ATOM 1456 N N . LEU A 1 186 ? 25.070 -8.320 -28.486 1.00 87.75 186 LEU A N 1
ATOM 1457 C CA . LEU A 1 186 ? 24.944 -8.376 -27.028 1.00 87.75 186 LEU A CA 1
ATOM 1458 C C . LEU A 1 186 ? 23.642 -7.710 -26.560 1.00 87.75 186 LEU A C 1
ATOM 1460 O O . LEU A 1 186 ? 22.945 -8.281 -25.731 1.00 87.75 186 LEU A O 1
ATOM 1464 N N . ALA A 1 187 ? 23.284 -6.554 -27.127 1.00 84.44 187 ALA A N 1
ATOM 1465 C CA . ALA A 1 187 ? 22.034 -5.864 -26.815 1.00 84.44 187 ALA A CA 1
ATOM 1466 C C . ALA A 1 187 ? 20.793 -6.688 -27.206 1.00 84.44 187 ALA A C 1
ATOM 1468 O O . ALA A 1 187 ? 19.849 -6.768 -26.425 1.00 84.44 187 ALA A O 1
ATOM 1469 N N . LEU A 1 188 ? 20.805 -7.351 -28.372 1.00 84.88 188 LEU A N 1
ATOM 1470 C CA . LEU A 1 188 ? 19.729 -8.268 -28.784 1.00 84.88 188 LEU A CA 1
ATOM 1471 C C . LEU A 1 188 ? 19.608 -9.471 -27.850 1.00 84.88 188 LEU A C 1
ATOM 1473 O O . LEU A 1 188 ? 18.500 -9.836 -27.470 1.00 84.88 188 LEU A O 1
ATOM 1477 N N . TRP A 1 189 ? 20.738 -10.068 -27.464 1.00 84.50 189 TRP A N 1
ATOM 1478 C CA . TRP A 1 189 ? 20.758 -11.161 -26.494 1.00 84.50 189 TRP A CA 1
ATOM 1479 C C . TRP A 1 189 ? 20.225 -10.722 -25.135 1.00 84.50 189 TRP A C 1
ATOM 1481 O O . TRP A 1 189 ? 19.428 -11.434 -24.535 1.00 84.50 189 TRP A O 1
ATOM 1491 N N . TRP A 1 190 ? 20.615 -9.535 -24.671 1.00 83.50 190 TRP A N 1
ATOM 1492 C CA . TRP A 1 190 ? 20.105 -8.975 -23.428 1.00 83.50 190 TRP A CA 1
ATOM 1493 C C . TRP A 1 190 ? 18.591 -8.738 -23.497 1.00 83.50 190 TRP A C 1
ATOM 1495 O O . TRP A 1 190 ? 17.884 -9.199 -22.613 1.00 83.50 190 TRP A O 1
ATOM 1505 N N . LEU A 1 191 ? 18.071 -8.130 -24.571 1.00 83.88 191 LEU A N 1
ATOM 1506 C CA . LEU A 1 191 ? 16.627 -7.932 -24.775 1.00 83.88 191 LEU A CA 1
ATOM 1507 C C . LEU A 1 191 ? 15.844 -9.250 -24.852 1.00 83.88 191 LEU A C 1
ATOM 1509 O O . LEU A 1 191 ? 14.738 -9.330 -24.329 1.00 83.88 191 LEU A O 1
ATOM 1513 N N . ALA A 1 192 ? 16.406 -10.276 -25.495 1.00 83.00 192 ALA A N 1
ATOM 1514 C CA . ALA A 1 192 ? 15.774 -11.588 -25.606 1.00 83.00 192 ALA A CA 1
ATOM 1515 C C . ALA A 1 192 ? 15.748 -12.341 -24.265 1.00 83.00 192 ALA A C 1
ATOM 1517 O O . ALA A 1 192 ? 14.771 -13.022 -23.967 1.00 83.00 192 ALA A O 1
ATOM 1518 N N . CYS A 1 193 ? 16.802 -12.210 -23.453 1.00 82.12 193 CYS A N 1
ATOM 1519 C CA . CYS A 1 193 ? 16.914 -12.893 -22.163 1.00 82.12 193 CYS A CA 1
ATOM 1520 C C . CYS A 1 193 ? 16.299 -12.111 -20.994 1.00 82.12 193 CYS A C 1
ATOM 1522 O O . CYS A 1 193 ? 15.902 -12.726 -20.008 1.00 82.12 193 CYS A O 1
ATOM 1524 N N . TYR A 1 194 ? 16.198 -10.784 -21.085 1.00 77.69 194 TYR A N 1
ATOM 1525 C CA . TYR A 1 194 ? 15.630 -9.926 -20.043 1.00 77.69 194 TYR A CA 1
ATOM 1526 C C . TYR A 1 194 ? 14.245 -10.388 -19.551 1.00 77.69 194 TYR A C 1
ATOM 1528 O O . TYR A 1 194 ? 14.083 -10.517 -18.340 1.00 77.69 194 TYR A O 1
ATOM 1536 N N . PRO A 1 195 ? 13.268 -10.731 -20.421 1.00 72.25 195 PRO A N 1
ATOM 1537 C CA . PRO A 1 195 ? 11.958 -11.193 -19.963 1.00 72.25 195 PRO A CA 1
ATOM 1538 C C . PRO A 1 195 ? 11.952 -12.642 -19.447 1.00 72.25 195 PRO A C 1
ATOM 1540 O O . PRO A 1 195 ? 10.941 -13.076 -18.903 1.00 72.25 195 PRO A O 1
ATOM 1543 N N . VAL A 1 196 ? 13.047 -13.399 -19.599 1.00 71.38 196 VAL A N 1
ATOM 1544 C CA . VAL A 1 196 ? 13.126 -14.809 -19.176 1.00 71.38 196 VAL A CA 1
ATOM 1545 C C . VAL A 1 196 ? 13.308 -14.936 -17.663 1.00 71.38 196 VAL A C 1
ATOM 1547 O O . VAL A 1 196 ? 12.705 -15.803 -17.044 1.00 71.38 196 VAL A O 1
ATOM 1550 N N . ALA A 1 197 ? 14.107 -14.069 -17.036 1.00 65.12 197 ALA A N 1
ATOM 1551 C CA . ALA A 1 197 ? 14.304 -14.129 -15.586 1.00 65.12 197 ALA A CA 1
ATOM 1552 C C . ALA A 1 197 ? 13.005 -13.856 -14.787 1.00 65.12 197 ALA A C 1
ATOM 1554 O O . ALA A 1 197 ? 12.721 -14.633 -13.876 1.00 65.12 197 ALA A O 1
ATOM 1555 N N . PRO A 1 198 ? 12.170 -12.854 -15.142 1.00 59.84 198 PRO A N 1
ATOM 1556 C CA . PRO A 1 198 ? 10.857 -12.663 -14.520 1.00 59.84 198 PRO A CA 1
ATOM 1557 C C . PRO A 1 198 ? 9.860 -13.791 -14.819 1.00 59.84 198 PRO A C 1
ATOM 1559 O O . PRO A 1 198 ? 9.041 -14.126 -13.968 1.00 59.84 198 PRO A O 1
ATOM 1562 N N . SER A 1 199 ? 9.902 -14.389 -16.017 1.00 61.03 199 SER A N 1
ATOM 1563 C CA . SER A 1 199 ? 8.929 -15.416 -16.418 1.00 61.03 199 SER A CA 1
ATOM 1564 C C . SER A 1 199 ? 9.185 -16.793 -15.806 1.00 61.03 199 SER A C 1
ATOM 1566 O O . SER A 1 199 ? 8.269 -17.600 -15.758 1.00 61.03 199 SER A O 1
ATOM 1568 N N . LEU A 1 200 ? 10.394 -17.063 -15.308 1.00 63.34 200 LEU A N 1
ATOM 1569 C CA . LEU A 1 200 ? 10.726 -18.306 -14.602 1.00 63.34 200 LEU A CA 1
ATOM 1570 C C . LEU A 1 200 ? 10.324 -18.298 -13.119 1.00 63.34 200 LEU A C 1
ATOM 1572 O O . LEU A 1 200 ? 10.453 -19.319 -12.455 1.00 63.34 200 LEU A O 1
ATOM 1576 N N . MET A 1 201 ? 9.829 -17.172 -12.595 1.00 59.97 201 MET A N 1
ATOM 1577 C CA . MET A 1 201 ? 9.289 -17.082 -11.231 1.00 59.97 201 MET A CA 1
ATOM 1578 C C . MET A 1 201 ? 7.816 -17.519 -11.136 1.00 59.97 201 MET A C 1
ATOM 1580 O O . MET A 1 201 ? 7.165 -17.268 -10.127 1.00 59.97 201 MET A O 1
ATOM 1584 N N . THR A 1 202 ? 7.268 -18.130 -12.191 1.00 50.72 202 THR A N 1
ATOM 1585 C CA . THR A 1 202 ? 5.921 -18.717 -12.210 1.00 50.72 202 THR A CA 1
ATOM 1586 C C . THR A 1 202 ? 5.981 -20.236 -12.059 1.00 50.72 202 THR A C 1
ATOM 1588 O O . THR A 1 202 ? 5.732 -20.940 -13.036 1.00 50.72 202 THR A O 1
ATOM 1591 N N . GLU A 1 203 ? 6.303 -20.740 -10.871 1.00 46.84 203 GLU A N 1
ATOM 1592 C CA . GLU A 1 203 ? 5.925 -22.092 -10.420 1.00 46.84 203 GLU A CA 1
ATOM 1593 C C . GLU A 1 203 ? 5.610 -22.085 -8.924 1.00 46.84 203 GLU A C 1
ATOM 1595 O O . GLU A 1 203 ? 6.376 -21.444 -8.168 1.00 46.84 203 GLU A O 1
#

Foldseek 3Di:
DVVCVVVVVVVVVVVVVVCVVPPDDQFQFEAEPVRHTPDGSVRVVVVVLVCVLVQVLQQEAEPPHGDDNDYHPPVVLLVQLLQQQLVVQPHDVDPRSNVVSVVQVPDFQQDPVNRYRYHYPSSSVSSVVVVVVVCVCPDPCQQAFQDDPVCRCHDHGGHNDDPVCVVVVVVVLVVLVVDPDPVSVVVVVCVVCVVVVSVVSPD

Radius of gyration: 23.27 Å; chains: 1; bounding box: 60×42×60 Å

Sequence (203 aa):
MLLVFLFGFFVLGLLAYRTYRDEPPIPSKVVDLSGNVLFTHDAIIAGQEVFLRNGLMEYGSIFGHGAYLGPDYTADYLHRAALLVMDAYGGESSDRARAQTIADFKTNRYDASSDKLTFSAAQTHAFQQLVGYYQEFFSRSFLLESGDPIGRHSVRGFGELLPISIPFAILGAVVILVRRDRASKLALWWLACYPVAPSLMTE